Protein AF-A0A3B4TAM3-F1 (afdb_monomer)

pLDDT: mean 89.85, std 8.99, range [54.88, 98.69]

Mean predicted aligned error: 4.89 Å

Secondary structure (DSSP, 8-state):
---TTTHHHHHHHHHHH---SSTT--EEEEEE-BTTSSHHHHHHHHHHHHHTS--------SB-EEEEEE-SSTT-EEEEEEEE-PPBSSTT-HHHHHHHHHHHTT-B-TTPBPPSSS---SSSTTB-SS--GGGS-SEEEEEEETT-TTTT-HHHHHHHHHHHHHHHHTT--EEEEEE-HHHH-GGGGT-GGGHHHHHHHHHHHHHHHH---GGGEEE-PPPSS-SS--HHHHHHHHHHHHHHHHHHHHHHHHHHT-

Radius of gyration: 17.41 Å; Cα contacts (8 Å, |Δi|>4): 487; chains: 1; bounding box: 41×45×47 Å

Organism: Seriola dumerili (NCBI:txid41447)

InterPro domains:
  IPR027417 P-loop containing nucleoside triphosphate hydrolase [G3DSA:3.40.50.300] (18-227)
  IPR027417 P-loop containing nucleoside triphosphate hydrolase [SSF52540] (13-203)

Solvent-accessible surface area (backbone atoms only — not comparable to full-atom values): 14055 Å² total; per-residue (Å²): 132,85,60,89,88,61,44,48,63,56,27,46,48,50,61,70,68,52,68,62,95,51,88,93,49,45,47,26,36,37,40,43,39,47,55,88,18,45,58,44,38,44,53,15,28,53,49,13,59,73,67,74,41,73,52,83,79,51,68,98,55,65,33,29,42,73,47,73,45,71,46,93,53,90,98,33,60,51,46,41,34,44,30,45,47,52,40,45,86,54,52,83,49,66,30,55,51,53,41,47,54,35,36,47,61,11,28,54,36,74,69,35,62,79,48,86,85,48,55,82,54,84,86,39,87,43,35,37,92,78,50,51,74,65,45,22,43,27,22,41,36,40,28,34,41,49,53,49,89,64,70,61,39,69,54,49,21,49,41,54,24,51,51,50,48,57,34,49,78,72,66,33,46,68,36,36,38,30,20,47,40,58,75,48,33,74,64,30,72,79,41,62,84,51,46,71,70,70,44,47,64,62,48,50,54,41,21,71,61,40,67,49,56,68,94,38,55,44,63,31,59,54,61,82,83,65,86,64,87,47,70,72,43,45,31,35,46,32,52,47,48,42,51,52,50,52,51,18,47,60,44,48,56,54,62,75,76,109

Sequence (258 aa):
EINWSGDKYTDLQFVNDYNPQTEGQQLRILLHGLSGAGKSSFINSVHSVLKGRISALALVDGIYTTYKIEKGNPNTFYPFVLNDMIGMKNANDRVHVKDIKRALRGHVKDGYTFNPVYKLSKEDPYYNESPTINNKVHILVCVIDASTDDLCGENVAATLRDIRLEASELGIPQVAVFTKIDEAFPEIKQDIRNIYKSKKLKAKKFSVNVGIPMNCIFAVQNYHSEMHLHNDIDTLILSTLRRIIAFGDDFLNKQNMC

Nearest PDB structures (foldseek):
  3bb1-assembly3_F  TM=6.144E-01  e=4.233E-06  Pisum sativum
  6mq9-assembly6_B  TM=4.421E-01  e=3.034E-05  Homo sapiens
  6mqk-assembly5_D  TM=4.796E-01  e=1.931E-04  Homo sapiens
  6mq9-assembly3_C  TM=4.500E-01  e=1.614E-04  Homo sapiens
  6mq9-assembly5_D  TM=4.545E-01  e=2.602E-04  Homo sapiens

Structure (mmCIF, N/CA/C/O backbone):
data_AF-A0A3B4TAM3-F1
#
_entry.id   AF-A0A3B4TAM3-F1
#
loop_
_atom_site.group_PDB
_atom_site.id
_atom_site.type_symbol
_atom_site.label_atom_id
_atom_site.label_alt_id
_atom_site.label_comp_id
_atom_site.label_asym_id
_atom_site.label_entity_id
_atom_site.label_seq_id
_atom_site.pdbx_PDB_ins_code
_atom_site.Cartn_x
_atom_site.Cartn_y
_atom_site.Cartn_z
_atom_site.occupancy
_atom_site.B_iso_or_equiv
_atom_site.auth_seq_id
_atom_site.auth_comp_id
_atom_site.auth_asym_id
_atom_site.auth_atom_id
_atom_site.pdbx_PDB_model_num
ATOM 1 N N . GLU A 1 1 ? -19.718 -0.794 6.185 1.00 57.28 1 GLU A N 1
ATOM 2 C CA . GLU A 1 1 ? -19.245 -0.694 7.583 1.00 57.28 1 GLU A CA 1
ATOM 3 C C . GLU A 1 1 ? -18.486 -1.974 7.909 1.00 57.28 1 GLU A C 1
ATOM 5 O O . GLU A 1 1 ? -18.744 -2.964 7.233 1.00 57.28 1 GLU A O 1
ATOM 10 N N . ILE A 1 2 ? -17.520 -1.947 8.832 1.00 68.19 2 ILE A N 1
ATOM 11 C CA . ILE A 1 2 ? -16.853 -3.164 9.331 1.00 68.19 2 ILE A CA 1
ATOM 12 C C . ILE A 1 2 ? -17.792 -3.834 10.323 1.00 68.19 2 ILE A C 1
ATOM 14 O O . ILE A 1 2 ? -18.336 -3.157 11.201 1.00 68.19 2 ILE A O 1
ATOM 18 N N . ASN A 1 3 ? -17.960 -5.148 10.201 1.00 67.50 3 ASN A N 1
ATOM 19 C CA . ASN A 1 3 ? -18.654 -5.922 11.210 1.00 67.50 3 ASN A CA 1
ATOM 20 C C . ASN A 1 3 ? -17.657 -6.398 12.280 1.00 67.50 3 ASN A C 1
ATOM 22 O O . ASN A 1 3 ? -16.967 -7.410 12.147 1.00 67.50 3 ASN A O 1
ATOM 26 N N . TRP A 1 4 ? -17.601 -5.643 13.375 1.00 74.88 4 TRP A N 1
ATOM 27 C CA . TRP A 1 4 ? -16.664 -5.841 14.484 1.00 74.88 4 TRP A CA 1
ATOM 28 C C . TRP A 1 4 ? -16.854 -7.151 15.268 1.00 74.88 4 TRP A C 1
ATOM 30 O O . TRP A 1 4 ? -16.005 -7.487 16.089 1.00 74.88 4 TRP A O 1
ATOM 40 N N . SER A 1 5 ? -17.948 -7.894 15.055 1.00 59.75 5 SER A N 1
ATOM 41 C CA . SER A 1 5 ? -18.274 -9.107 15.820 1.00 59.75 5 SER A CA 1
ATOM 42 C C . SER A 1 5 ? -17.886 -10.432 15.144 1.00 59.75 5 SER A C 1
ATOM 44 O O . SER A 1 5 ? -18.151 -11.486 15.719 1.00 59.75 5 SER A O 1
ATOM 46 N N . GLY A 1 6 ? -17.233 -10.422 13.971 1.00 59.69 6 GLY A N 1
ATOM 47 C CA . GLY A 1 6 ? -16.834 -11.671 13.296 1.00 59.69 6 GLY A CA 1
ATOM 48 C C . GLY A 1 6 ? -15.959 -11.559 12.040 1.00 59.69 6 GLY A C 1
ATOM 49 O O . GLY A 1 6 ? -15.459 -12.581 11.566 1.00 59.69 6 GLY A O 1
ATOM 50 N N . ASP A 1 7 ? -15.717 -10.357 11.507 1.00 71.88 7 ASP A N 1
ATOM 51 C CA . ASP A 1 7 ? -15.022 -10.211 10.218 1.00 71.88 7 ASP A CA 1
ATOM 52 C C . ASP A 1 7 ? -13.523 -10.521 10.279 1.00 71.88 7 ASP A C 1
ATOM 54 O O . ASP A 1 7 ? -12.976 -10.955 9.271 1.00 71.88 7 ASP A O 1
ATOM 58 N N . LYS A 1 8 ? -12.854 -10.398 11.439 1.00 85.75 8 LYS A N 1
ATOM 59 C CA . LYS A 1 8 ? -11.402 -10.656 11.548 1.00 85.75 8 LYS A CA 1
ATOM 60 C C . LYS A 1 8 ? -11.010 -12.015 10.969 1.00 85.75 8 LYS A C 1
ATOM 62 O O . LYS A 1 8 ? -10.085 -12.094 10.167 1.00 85.75 8 LYS A O 1
ATOM 67 N N . TYR A 1 9 ? -11.695 -13.082 11.382 1.00 89.00 9 TYR A N 1
ATOM 68 C CA . TYR A 1 9 ? -11.378 -14.435 10.922 1.00 89.00 9 TYR A CA 1
ATOM 69 C C . TYR A 1 9 ? -11.738 -14.630 9.452 1.00 89.00 9 TYR A C 1
ATOM 71 O O . TYR A 1 9 ? -10.984 -15.268 8.731 1.00 89.00 9 TYR A O 1
ATOM 79 N N . THR A 1 10 ? -12.839 -14.034 8.993 1.00 92.50 10 THR A N 1
ATOM 80 C CA . THR A 1 10 ? -13.257 -14.086 7.585 1.00 92.50 10 THR A CA 1
ATOM 81 C C . THR A 1 10 ? -12.259 -13.368 6.677 1.00 92.50 10 THR A C 1
ATOM 83 O O . THR A 1 10 ? -11.885 -13.886 5.627 1.00 92.50 10 THR A O 1
ATOM 86 N N . ASP A 1 11 ? -11.797 -12.187 7.083 1.00 95.31 11 ASP A N 1
ATOM 87 C CA . ASP A 1 11 ? -10.821 -11.398 6.339 1.00 95.31 11 ASP A CA 1
ATOM 88 C C . ASP A 1 11 ? -9.437 -12.055 6.381 1.00 95.31 11 ASP A C 1
ATOM 90 O O . ASP A 1 11 ? -8.774 -12.135 5.349 1.00 95.31 11 ASP A O 1
ATOM 94 N N . LEU A 1 12 ? -9.022 -12.600 7.530 1.00 95.25 12 LEU A N 1
ATOM 95 C CA . LEU A 1 12 ? -7.794 -13.392 7.633 1.00 95.25 12 LEU A CA 1
ATOM 96 C C . LEU A 1 12 ? -7.855 -14.638 6.747 1.00 95.25 12 LEU A C 1
ATOM 98 O O . LEU A 1 12 ? -6.895 -14.913 6.035 1.00 95.25 12 LEU A O 1
ATOM 102 N N . GLN A 1 13 ? -8.976 -15.363 6.753 1.00 95.25 13 GLN A N 1
ATOM 103 C CA . GLN A 1 13 ? -9.174 -16.534 5.903 1.00 95.25 13 GLN A CA 1
ATOM 104 C C . GLN A 1 13 ? -9.099 -16.154 4.422 1.00 95.25 13 GLN A C 1
ATOM 106 O O . GLN A 1 13 ? -8.388 -16.805 3.670 1.00 95.25 13 GLN A O 1
ATOM 111 N N . PHE A 1 14 ? -9.730 -15.049 4.013 1.00 96.38 14 PHE A N 1
ATOM 112 C CA . PHE A 1 14 ? -9.608 -14.538 2.647 1.00 96.38 14 PHE A CA 1
ATOM 113 C C . PHE A 1 14 ? -8.147 -14.262 2.263 1.00 96.38 14 PHE A C 1
ATOM 115 O O . PHE A 1 14 ? -7.710 -14.660 1.188 1.00 96.38 14 PHE A O 1
ATOM 122 N N . VAL A 1 15 ? -7.378 -13.593 3.130 1.00 96.81 15 VAL A N 1
ATOM 123 C CA . VAL A 1 15 ? -5.958 -13.300 2.863 1.00 96.81 15 VAL A CA 1
ATOM 124 C C . VAL A 1 15 ? -5.126 -14.588 2.830 1.00 96.81 15 VAL A C 1
ATOM 126 O O . VAL A 1 15 ? -4.232 -14.721 1.995 1.00 96.81 15 VAL A O 1
ATOM 129 N N . ASN A 1 16 ? -5.435 -15.549 3.702 1.00 95.56 16 ASN A N 1
ATOM 130 C CA . ASN A 1 16 ? -4.808 -16.868 3.727 1.00 95.56 16 ASN A CA 1
ATOM 131 C C . ASN A 1 16 ? -5.115 -17.681 2.473 1.00 95.56 16 ASN A C 1
ATOM 133 O O . ASN A 1 16 ? -4.233 -18.382 1.994 1.00 95.56 16 ASN A O 1
ATOM 137 N N . ASP A 1 17 ? -6.313 -17.587 1.918 1.00 95.81 17 ASP A N 1
ATOM 138 C CA . ASP A 1 17 ? -6.711 -18.377 0.752 1.00 95.81 17 ASP A CA 1
ATOM 139 C C . ASP A 1 17 ? -6.396 -17.675 -0.571 1.00 95.81 17 ASP A C 1
ATOM 141 O O . ASP A 1 17 ? -6.477 -18.292 -1.633 1.00 95.81 17 ASP A O 1
ATOM 145 N N . TYR A 1 18 ? -6.004 -16.399 -0.520 1.00 96.75 18 TYR A N 1
ATOM 146 C CA . TYR A 1 18 ? -5.695 -15.622 -1.709 1.00 96.75 18 TYR A CA 1
ATOM 147 C C . TYR A 1 18 ? -4.584 -16.271 -2.541 1.00 96.75 18 TYR A C 1
ATOM 149 O O . TYR A 1 18 ? -3.475 -16.518 -2.054 1.00 96.75 18 TYR A O 1
ATOM 157 N N . ASN A 1 19 ? -4.886 -16.470 -3.823 1.00 95.50 19 ASN A N 1
ATOM 158 C CA . ASN A 1 19 ? -3.941 -16.843 -4.858 1.00 95.50 19 ASN A CA 1
ATOM 159 C C . ASN A 1 19 ? -4.376 -16.214 -6.194 1.00 95.50 19 ASN A C 1
ATOM 161 O O . ASN A 1 19 ? -5.560 -16.313 -6.527 1.00 95.50 19 ASN A O 1
ATOM 165 N N . PRO A 1 20 ? -3.467 -15.584 -6.960 1.00 95.00 20 PRO A N 1
ATOM 166 C CA . PRO A 1 20 ? -3.756 -15.130 -8.316 1.00 95.00 20 PRO A CA 1
ATOM 167 C C . PRO A 1 20 ? -4.199 -16.280 -9.225 1.00 95.00 20 PRO A C 1
ATOM 169 O O . PRO A 1 20 ? -3.835 -17.436 -9.007 1.00 95.00 20 PRO A O 1
ATOM 172 N N . GLN A 1 21 ? -4.940 -15.953 -10.287 1.00 90.94 21 GLN A N 1
ATOM 173 C CA . GLN A 1 21 ? -5.419 -16.950 -11.254 1.00 90.94 21 GLN A CA 1
ATOM 174 C C . GLN A 1 21 ? -4.285 -17.654 -12.011 1.00 90.94 21 GLN A C 1
ATOM 176 O O . GLN A 1 21 ? -4.404 -18.834 -12.337 1.00 90.94 21 GLN A O 1
ATOM 181 N N . THR A 1 22 ? -3.194 -16.939 -12.295 1.00 92.06 22 THR A N 1
ATOM 182 C CA . THR A 1 22 ? -2.052 -17.474 -13.044 1.00 92.06 22 THR A CA 1
ATOM 183 C C . THR A 1 22 ? -0.963 -17.951 -12.090 1.00 92.06 22 THR A C 1
ATOM 185 O O . THR A 1 22 ? -0.508 -17.204 -11.220 1.00 92.06 22 THR A O 1
ATOM 188 N N . GLU A 1 23 ? -0.499 -19.187 -12.279 1.00 91.12 23 GLU A N 1
ATOM 189 C CA . GLU A 1 23 ? 0.577 -19.769 -11.476 1.00 91.12 23 GLU A CA 1
ATOM 190 C C . GLU A 1 23 ? 1.867 -18.934 -11.565 1.00 91.12 23 GLU A C 1
ATOM 192 O O . GLU A 1 23 ? 2.267 -18.465 -12.630 1.00 91.12 23 GLU A O 1
ATOM 197 N N . GLY A 1 24 ? 2.517 -18.715 -10.418 1.00 90.44 24 GLY A N 1
ATOM 198 C CA . GLY A 1 24 ? 3.742 -17.914 -10.320 1.00 90.44 24 GLY A CA 1
ATOM 199 C C . GLY A 1 24 ? 3.532 -16.397 -10.411 1.00 90.44 24 GLY A C 1
ATOM 200 O O . GLY A 1 24 ? 4.498 -15.638 -10.270 1.00 90.44 24 GLY A O 1
ATOM 201 N N . GLN A 1 25 ? 2.298 -15.926 -10.612 1.00 94.25 25 GLN A N 1
ATOM 202 C CA . GLN A 1 25 ? 1.980 -14.502 -10.579 1.00 94.25 25 GLN A CA 1
ATOM 203 C C . GLN A 1 25 ? 1.953 -13.982 -9.135 1.00 94.25 25 GLN A C 1
ATOM 205 O O . GLN A 1 25 ? 1.656 -14.714 -8.191 1.00 94.25 25 GLN A O 1
ATOM 210 N N . GLN A 1 26 ? 2.291 -12.706 -8.950 1.00 95.75 26 GLN A N 1
ATOM 211 C CA . GLN A 1 26 ? 2.248 -12.033 -7.653 1.00 95.75 26 GLN A CA 1
ATOM 212 C C . GLN A 1 26 ? 1.521 -10.696 -7.757 1.00 95.75 26 GLN A C 1
ATOM 214 O O . GLN A 1 26 ? 1.757 -9.910 -8.677 1.00 95.75 26 GLN A O 1
ATOM 219 N N . LEU A 1 27 ? 0.692 -10.386 -6.763 1.00 98.12 27 LEU A N 1
ATOM 220 C CA . LEU A 1 27 ? 0.066 -9.077 -6.643 1.00 98.12 27 LEU A CA 1
ATOM 221 C C . LEU A 1 27 ? 1.048 -8.054 -6.046 1.00 98.12 27 LEU A C 1
ATOM 223 O O . LEU A 1 27 ? 1.445 -8.174 -4.891 1.00 98.12 27 LEU A O 1
ATOM 227 N N . ARG A 1 28 ? 1.432 -7.016 -6.797 1.00 98.31 28 ARG A N 1
ATOM 228 C CA . ARG A 1 28 ? 2.308 -5.946 -6.308 1.00 98.31 28 ARG A CA 1
ATOM 229 C C . ARG A 1 28 ? 1.493 -4.740 -5.861 1.00 98.31 28 ARG A C 1
ATOM 231 O O . ARG A 1 28 ? 0.848 -4.073 -6.673 1.00 98.31 28 ARG A O 1
ATOM 238 N N . ILE A 1 29 ? 1.570 -4.459 -4.568 1.00 98.69 29 ILE A N 1
ATOM 239 C CA . ILE A 1 29 ? 0.887 -3.361 -3.888 1.00 98.69 29 ILE A CA 1
ATOM 240 C C . ILE A 1 29 ? 1.925 -2.267 -3.631 1.00 98.69 29 ILE A C 1
ATOM 242 O O . ILE A 1 29 ? 2.857 -2.479 -2.856 1.00 98.69 29 ILE A O 1
ATOM 246 N N . LEU A 1 30 ? 1.786 -1.106 -4.271 1.00 98.12 30 LEU A N 1
ATOM 247 C CA . LEU A 1 30 ? 2.708 0.019 -4.081 1.00 98.12 30 LEU A CA 1
ATOM 248 C C . LEU A 1 30 ? 2.156 1.006 -3.057 1.00 98.12 30 LEU A C 1
ATOM 250 O O . LEU A 1 30 ? 1.050 1.514 -3.233 1.00 98.12 30 LEU A O 1
ATOM 254 N N . LEU A 1 31 ? 2.933 1.318 -2.024 1.00 97.25 31 LEU A N 1
ATOM 255 C CA . LEU A 1 31 ? 2.597 2.314 -1.017 1.00 97.25 31 LEU A CA 1
ATOM 256 C C . LEU A 1 31 ? 3.335 3.617 -1.325 1.00 97.25 31 LEU A C 1
ATOM 258 O O . LEU A 1 31 ? 4.558 3.648 -1.449 1.00 97.25 31 LEU A O 1
ATOM 262 N N . HIS A 1 32 ? 2.590 4.715 -1.391 1.00 93.69 32 HIS A N 1
ATOM 263 C CA . HIS A 1 32 ? 3.145 6.061 -1.513 1.00 93.69 32 HIS A CA 1
ATOM 264 C C . HIS A 1 32 ? 2.445 7.017 -0.544 1.00 93.69 32 HIS A C 1
ATOM 266 O O . HIS A 1 32 ? 1.396 6.709 0.015 1.00 93.69 32 HIS A O 1
ATOM 272 N N . GLY A 1 33 ? 3.044 8.181 -0.314 1.00 91.56 33 GLY A N 1
ATOM 273 C CA . GLY A 1 33 ? 2.540 9.176 0.629 1.00 91.56 33 GLY A CA 1
ATOM 274 C C . GLY A 1 33 ? 3.673 10.019 1.192 1.00 91.56 33 GLY A C 1
ATOM 275 O O . GLY A 1 33 ? 4.852 9.719 0.969 1.00 91.56 33 GLY A O 1
ATOM 276 N N . LEU A 1 34 ? 3.329 11.061 1.945 1.00 89.62 34 LEU A N 1
ATOM 277 C CA . LEU A 1 34 ? 4.321 11.942 2.558 1.00 89.62 34 LEU A CA 1
ATOM 278 C C . LEU A 1 34 ? 5.261 11.180 3.506 1.00 89.62 34 LEU A C 1
ATOM 280 O O . LEU A 1 34 ? 4.971 10.074 3.987 1.00 89.62 34 LEU A O 1
ATOM 284 N N . SER A 1 35 ? 6.427 11.767 3.763 1.00 87.88 35 SER A N 1
ATOM 285 C CA . SER A 1 35 ? 7.299 11.301 4.840 1.00 87.88 35 SER A CA 1
ATOM 286 C C . SER A 1 35 ? 6.553 11.356 6.174 1.00 87.88 35 SER A C 1
ATOM 288 O O . SER A 1 35 ? 5.806 12.294 6.431 1.00 87.88 35 SER A O 1
ATOM 290 N N . GLY A 1 36 ? 6.708 10.324 7.004 1.00 89.31 36 GLY A N 1
ATOM 291 C CA . GLY A 1 36 ? 6.001 10.226 8.285 1.00 89.31 36 GLY A CA 1
ATOM 292 C C . GLY A 1 36 ? 4.537 9.770 8.207 1.00 89.31 36 GLY A C 1
ATOM 293 O O . GLY A 1 36 ? 3.946 9.528 9.256 1.00 89.31 36 GLY A O 1
ATOM 294 N N . ALA A 1 37 ? 3.973 9.546 7.011 1.00 91.88 37 ALA A N 1
ATOM 295 C CA . ALA A 1 37 ? 2.580 9.104 6.855 1.00 91.88 37 ALA A CA 1
ATOM 296 C C . ALA A 1 37 ? 2.286 7.676 7.360 1.00 91.88 37 ALA A C 1
ATOM 298 O O . ALA A 1 37 ? 1.143 7.238 7.351 1.00 91.88 37 ALA A O 1
ATOM 299 N N . GLY A 1 38 ? 3.300 6.921 7.793 1.00 93.88 38 GLY A N 1
ATOM 300 C CA . GLY A 1 38 ? 3.111 5.579 8.353 1.00 93.88 38 GLY A CA 1
ATOM 301 C C . GLY A 1 38 ? 3.044 4.447 7.322 1.00 93.88 38 GLY A C 1
ATOM 302 O O . GLY A 1 38 ? 2.406 3.435 7.591 1.00 93.88 38 GLY A O 1
ATOM 303 N N . LYS A 1 39 ? 3.704 4.590 6.161 1.00 94.62 39 LYS A N 1
ATOM 304 C CA . LYS A 1 39 ? 3.814 3.533 5.130 1.00 94.62 39 LYS A CA 1
ATOM 305 C C . LYS A 1 39 ? 4.487 2.269 5.672 1.00 94.62 39 LYS A C 1
ATOM 307 O O . LYS A 1 39 ? 3.849 1.223 5.751 1.00 94.62 39 LYS A O 1
ATOM 312 N N . SER A 1 40 ? 5.726 2.393 6.145 1.00 94.00 40 SER A N 1
ATOM 313 C CA . SER A 1 40 ? 6.490 1.282 6.726 1.00 94.00 40 SER A CA 1
ATOM 314 C C . SER A 1 40 ? 5.797 0.709 7.971 1.00 94.00 40 SER A C 1
ATOM 316 O O . SER A 1 40 ? 5.749 -0.504 8.160 1.00 94.00 40 SER A O 1
ATOM 318 N N . SER A 1 41 ? 5.158 1.560 8.785 1.00 95.12 41 SER A N 1
ATOM 319 C CA . SER A 1 41 ? 4.336 1.125 9.926 1.00 95.12 41 SER A CA 1
ATOM 320 C C . SER A 1 41 ? 3.122 0.299 9.496 1.00 95.12 41 SER A C 1
ATOM 322 O O . SER A 1 41 ? 2.808 -0.698 10.144 1.00 95.12 41 SER A O 1
ATOM 324 N N . PHE A 1 42 ? 2.454 0.658 8.395 1.00 97.00 42 PHE A N 1
ATOM 325 C CA . PHE A 1 42 ? 1.353 -0.135 7.848 1.00 97.00 42 PHE A CA 1
ATOM 326 C C . PHE A 1 42 ? 1.845 -1.498 7.343 1.00 97.00 42 PHE A C 1
ATOM 328 O O . PHE A 1 42 ? 1.226 -2.516 7.646 1.00 97.00 42 PHE A O 1
ATOM 335 N N . ILE A 1 43 ? 3.004 -1.551 6.677 1.00 96.75 43 ILE A N 1
ATOM 336 C CA . ILE A 1 43 ? 3.640 -2.813 6.256 1.00 96.75 43 ILE A CA 1
ATOM 337 C C . ILE A 1 43 ? 3.960 -3.698 7.467 1.00 96.75 43 ILE A C 1
ATOM 339 O O . ILE A 1 43 ? 3.613 -4.880 7.476 1.00 96.75 43 ILE A O 1
ATOM 343 N N . ASN A 1 44 ? 4.559 -3.128 8.517 1.00 95.75 44 ASN A N 1
ATOM 344 C CA . ASN A 1 44 ? 4.821 -3.837 9.773 1.00 95.75 44 ASN A CA 1
ATOM 345 C C . ASN A 1 44 ? 3.548 -4.346 10.431 1.00 95.75 44 ASN A C 1
ATOM 347 O O . ASN A 1 44 ? 3.536 -5.455 10.963 1.00 95.75 44 ASN A O 1
ATOM 351 N N . SER A 1 45 ? 2.479 -3.557 10.375 1.00 97.00 45 SER A N 1
ATOM 352 C CA . SER A 1 45 ? 1.184 -3.924 10.936 1.00 97.00 45 SER A CA 1
ATOM 353 C C . SER A 1 45 ? 0.588 -5.108 10.183 1.00 97.00 45 SER A C 1
ATOM 355 O O . SER A 1 45 ? 0.262 -6.114 10.804 1.00 97.00 45 SER A O 1
ATOM 357 N N . VAL A 1 46 ? 0.555 -5.055 8.847 1.00 97.50 46 VAL A N 1
ATOM 358 C CA . VAL A 1 46 ? 0.134 -6.183 8.001 1.00 97.50 46 VAL A CA 1
ATOM 359 C C . VAL A 1 46 ? 0.962 -7.434 8.302 1.00 97.50 46 VAL A C 1
ATOM 361 O O . VAL A 1 46 ? 0.401 -8.499 8.557 1.00 97.50 46 VAL A O 1
ATOM 364 N N . HIS A 1 47 ? 2.289 -7.311 8.336 1.00 96.12 47 HIS A N 1
ATOM 365 C CA . HIS A 1 47 ? 3.167 -8.436 8.646 1.00 96.12 47 HIS A CA 1
ATOM 366 C C . HIS A 1 47 ? 2.918 -8.992 10.058 1.00 96.12 47 HIS A C 1
ATOM 368 O O . HIS A 1 47 ? 2.883 -10.207 10.235 1.00 96.12 47 HIS A O 1
ATOM 374 N N . SER A 1 48 ? 2.693 -8.131 11.053 1.00 95.81 48 SER A N 1
ATOM 375 C CA . SER A 1 48 ? 2.435 -8.547 12.436 1.00 95.81 48 SER A CA 1
ATOM 376 C C . SER A 1 48 ? 1.146 -9.356 12.563 1.00 95.81 48 SER A C 1
ATOM 378 O O . SER A 1 48 ? 1.142 -10.408 13.204 1.00 95.81 48 SER A O 1
ATOM 380 N N . VAL A 1 49 ? 0.070 -8.907 11.906 1.00 95.81 49 VAL A N 1
ATOM 381 C CA . VAL A 1 49 ? -1.220 -9.609 11.932 1.00 95.81 49 VAL A CA 1
ATOM 382 C C . VAL A 1 49 ? -1.122 -10.967 11.243 1.00 95.81 49 VAL A C 1
ATOM 384 O O . VAL A 1 49 ? -1.564 -11.967 11.802 1.00 95.81 49 VAL A O 1
ATOM 387 N N . LEU A 1 50 ? -0.488 -11.031 10.069 1.00 95.31 50 LEU A N 1
ATOM 388 C CA . LEU A 1 50 ? -0.342 -12.286 9.324 1.00 95.31 50 LEU A CA 1
ATOM 389 C C . LEU A 1 50 ? 0.619 -13.274 9.997 1.00 95.31 50 LEU A C 1
ATOM 391 O O . LEU A 1 50 ? 0.462 -14.482 9.837 1.00 95.31 50 LEU A O 1
ATOM 395 N N . LYS A 1 51 ? 1.589 -12.780 10.776 1.00 92.69 51 LYS A N 1
ATOM 396 C CA . LYS A 1 51 ? 2.519 -13.607 11.560 1.00 92.69 51 LYS A CA 1
ATOM 397 C C . LYS A 1 51 ? 1.973 -13.998 12.938 1.00 92.69 51 LYS A C 1
ATOM 399 O O . LYS A 1 51 ? 2.569 -14.840 13.605 1.00 92.69 51 LYS A O 1
ATOM 404 N N . GLY A 1 52 ? 0.883 -13.376 13.391 1.00 92.81 52 GLY A N 1
ATOM 405 C CA . GLY A 1 52 ? 0.304 -13.603 14.718 1.00 92.81 52 GLY A CA 1
ATOM 406 C C . GLY A 1 52 ? 1.132 -13.043 15.883 1.00 92.81 52 GLY A C 1
ATOM 407 O O . GLY A 1 52 ? 0.917 -13.434 17.028 1.00 92.81 52 GLY A O 1
ATOM 408 N N . ARG A 1 53 ? 2.087 -12.140 15.621 1.00 92.50 53 ARG A N 1
ATOM 409 C CA . ARG A 1 53 ? 2.907 -11.471 16.647 1.00 92.50 53 ARG A CA 1
ATOM 410 C C . ARG A 1 53 ? 3.439 -10.133 16.152 1.00 92.50 53 ARG A C 1
ATOM 412 O O . ARG A 1 53 ? 3.689 -9.981 14.960 1.00 92.50 53 ARG A O 1
ATOM 419 N N . ILE A 1 54 ? 3.709 -9.210 17.075 1.00 92.88 54 ILE A N 1
ATOM 420 C CA . ILE A 1 54 ? 4.354 -7.930 16.752 1.00 92.88 54 ILE A CA 1
ATOM 421 C C . ILE A 1 54 ? 5.708 -8.168 16.066 1.00 92.88 54 ILE A C 1
ATOM 423 O O . ILE A 1 54 ? 6.489 -9.052 16.444 1.00 92.88 54 ILE A O 1
ATOM 427 N N . SER A 1 55 ? 5.962 -7.394 15.012 1.00 86.75 55 SER A N 1
ATOM 428 C CA . SER A 1 55 ? 7.162 -7.475 14.192 1.00 86.75 55 SER A CA 1
ATOM 429 C C . SER A 1 55 ? 7.543 -6.111 13.623 1.00 86.75 55 SER A C 1
ATOM 431 O O . SER A 1 55 ? 6.685 -5.321 13.244 1.00 86.75 55 SER A O 1
ATOM 433 N N . ALA A 1 56 ? 8.848 -5.898 13.462 1.00 85.19 56 ALA A N 1
ATOM 434 C CA . ALA A 1 56 ? 9.439 -4.745 12.789 1.00 85.19 56 ALA A CA 1
ATOM 435 C C . ALA A 1 56 ? 10.239 -5.234 11.566 1.00 85.19 56 ALA A C 1
ATOM 437 O O . ALA A 1 56 ? 11.446 -5.432 11.644 1.00 85.19 56 ALA A O 1
ATOM 438 N N . LEU A 1 57 ? 9.533 -5.534 10.471 1.00 84.19 57 LEU A N 1
ATOM 439 C CA . LEU A 1 57 ? 10.121 -5.993 9.205 1.00 84.19 57 LEU A CA 1
ATOM 440 C C . LEU A 1 57 ? 10.617 -4.814 8.348 1.00 84.19 57 LEU A C 1
ATOM 442 O O . LEU A 1 57 ? 11.722 -4.847 7.821 1.00 84.19 57 LEU A O 1
ATOM 446 N N . ALA A 1 58 ? 9.781 -3.790 8.199 1.00 82.94 58 ALA A N 1
ATOM 447 C CA . ALA A 1 58 ? 10.048 -2.579 7.448 1.00 82.94 58 ALA A CA 1
ATOM 448 C C . ALA A 1 58 ? 10.633 -1.506 8.369 1.00 82.94 58 ALA A C 1
ATOM 450 O O . ALA A 1 58 ? 9.992 -1.076 9.334 1.00 82.94 58 ALA A O 1
ATOM 451 N N . LEU A 1 59 ? 11.853 -1.075 8.064 1.00 77.75 59 LEU A N 1
ATOM 452 C CA . LEU A 1 59 ? 12.480 0.085 8.683 1.00 77.75 59 LEU A CA 1
ATOM 453 C C . LEU A 1 59 ? 12.303 1.293 7.769 1.00 77.75 59 LEU A C 1
ATOM 455 O O . LEU A 1 59 ? 12.106 1.150 6.567 1.00 77.75 59 LEU A O 1
ATOM 459 N N . VAL A 1 60 ? 12.358 2.491 8.348 1.00 69.50 60 VAL A N 1
ATOM 460 C CA . VAL A 1 60 ? 12.343 3.720 7.553 1.00 69.50 60 VAL A CA 1
ATOM 461 C C . VAL A 1 60 ? 13.710 3.864 6.894 1.00 69.50 60 VAL A C 1
ATOM 463 O O . VAL A 1 60 ? 14.637 4.425 7.478 1.00 69.50 60 VAL A O 1
ATOM 466 N N . ASP A 1 61 ? 13.830 3.343 5.681 1.00 64.62 61 ASP A N 1
ATOM 467 C CA . ASP A 1 61 ? 14.960 3.564 4.796 1.00 64.62 61 ASP A CA 1
ATOM 468 C C . ASP A 1 61 ? 14.504 4.363 3.565 1.00 64.62 61 ASP A C 1
ATOM 470 O O . ASP A 1 61 ? 13.345 4.358 3.156 1.00 64.62 61 ASP A O 1
ATOM 474 N N . GLY A 1 62 ? 15.394 5.183 3.005 1.00 69.00 62 GLY A N 1
ATOM 475 C CA . GLY A 1 62 ? 15.096 6.002 1.822 1.00 69.00 62 GLY A CA 1
ATOM 476 C C . GLY A 1 62 ? 15.040 5.190 0.524 1.00 69.00 62 GLY A C 1
ATOM 477 O O . GLY A 1 62 ? 15.343 5.732 -0.541 1.00 69.00 62 GLY A O 1
ATOM 478 N N . ILE A 1 63 ? 14.739 3.897 0.624 1.00 84.06 63 ILE A N 1
ATOM 479 C CA . ILE A 1 63 ? 15.014 2.878 -0.377 1.00 84.06 63 ILE A CA 1
ATOM 480 C C . ILE A 1 63 ? 13.687 2.316 -0.891 1.00 84.06 63 ILE A C 1
ATOM 482 O O . ILE A 1 63 ? 12.722 2.141 -0.153 1.00 84.06 63 ILE A O 1
ATOM 486 N N . TYR A 1 64 ? 13.622 2.074 -2.197 1.00 89.31 64 TYR A N 1
ATOM 487 C CA . TYR A 1 64 ? 12.551 1.304 -2.807 1.00 89.31 64 TYR A CA 1
ATOM 488 C C . TYR A 1 64 ? 12.689 -0.161 -2.389 1.00 89.31 64 TYR A C 1
ATOM 490 O O . TYR A 1 64 ? 13.598 -0.849 -2.866 1.00 89.31 64 TYR A O 1
ATOM 498 N N . THR A 1 65 ? 11.796 -0.620 -1.514 1.00 93.81 65 THR A N 1
ATOM 499 C CA . THR A 1 65 ? 11.948 -1.915 -0.840 1.00 93.81 65 THR A CA 1
ATOM 500 C C . THR A 1 65 ? 10.708 -2.785 -1.009 1.00 93.81 65 THR A C 1
ATOM 502 O O . THR A 1 65 ? 9.570 -2.362 -0.782 1.00 93.81 65 THR A O 1
ATOM 505 N N . THR A 1 66 ? 10.934 -4.038 -1.398 1.00 95.44 66 THR A N 1
ATOM 506 C CA . THR A 1 66 ? 9.927 -5.072 -1.612 1.00 95.44 66 THR A CA 1
ATOM 507 C C . THR A 1 66 ? 9.871 -6.003 -0.416 1.00 95.44 66 THR A C 1
ATOM 509 O O . THR A 1 66 ? 10.749 -6.835 -0.202 1.00 95.44 66 THR A O 1
ATOM 512 N N . TYR A 1 67 ? 8.766 -5.939 0.314 1.00 95.69 67 TYR A N 1
ATOM 513 C CA . TYR A 1 67 ? 8.498 -6.812 1.443 1.00 95.69 67 TYR A CA 1
ATOM 514 C C . TYR A 1 67 ? 7.663 -8.009 0.998 1.00 95.69 67 TYR A C 1
ATOM 516 O O . TYR A 1 67 ? 6.514 -7.874 0.564 1.00 95.69 67 TYR A O 1
ATOM 524 N N . LYS A 1 68 ? 8.262 -9.195 1.123 1.00 94.69 68 LYS A N 1
ATOM 525 C CA . LYS A 1 68 ? 7.582 -10.487 1.000 1.00 94.69 68 LYS A CA 1
ATOM 526 C C . LYS A 1 68 ? 7.176 -10.961 2.389 1.00 94.69 68 LYS A C 1
ATOM 528 O O . LYS A 1 68 ? 7.962 -10.865 3.328 1.00 94.69 68 LYS A O 1
ATOM 533 N N . ILE A 1 69 ? 5.960 -11.479 2.511 1.00 93.56 69 ILE A N 1
ATOM 534 C CA . ILE A 1 69 ? 5.419 -11.960 3.784 1.00 93.56 69 ILE A CA 1
ATOM 535 C C . ILE A 1 69 ? 5.432 -13.483 3.768 1.00 93.56 69 ILE A C 1
ATOM 537 O O . ILE A 1 69 ? 4.855 -14.096 2.869 1.00 93.56 69 ILE A O 1
ATOM 541 N N . GLU A 1 70 ? 6.098 -14.085 4.750 1.00 91.56 70 GLU A N 1
ATOM 542 C CA . GLU A 1 70 ? 6.107 -15.536 4.941 1.00 91.56 70 GLU A CA 1
ATOM 543 C C . GLU A 1 70 ? 4.716 -16.036 5.350 1.00 91.56 70 GLU A C 1
ATOM 545 O O . GLU A 1 70 ? 4.026 -15.415 6.163 1.00 91.56 70 GLU A O 1
ATOM 550 N N . LYS A 1 71 ? 4.312 -17.178 4.796 1.00 91.25 71 LYS A N 1
ATOM 551 C CA . LYS A 1 71 ? 3.017 -17.814 5.024 1.00 91.25 71 LYS A CA 1
ATOM 552 C C . LYS A 1 71 ? 3.227 -19.201 5.622 1.00 91.25 71 LYS A C 1
ATOM 554 O O . LYS A 1 71 ? 3.475 -20.170 4.907 1.00 91.25 71 LYS A O 1
ATOM 559 N N . GLY A 1 72 ? 3.098 -19.295 6.942 1.00 84.19 72 GLY A N 1
ATOM 560 C CA . GLY A 1 72 ? 3.261 -20.550 7.675 1.00 84.19 72 GLY A CA 1
ATOM 561 C C . GLY A 1 72 ? 4.714 -21.026 7.690 1.00 84.19 72 GLY A C 1
ATOM 562 O O . GLY A 1 72 ? 5.485 -20.616 8.554 1.00 84.19 72 GLY A O 1
ATOM 563 N N . ASN A 1 73 ? 5.074 -21.902 6.751 1.00 80.88 73 ASN A N 1
ATOM 564 C CA . ASN A 1 73 ? 6.383 -22.553 6.712 1.00 80.88 73 ASN A CA 1
ATOM 565 C C . ASN A 1 73 ? 7.487 -21.632 6.158 1.00 80.88 73 ASN A C 1
ATOM 567 O O . ASN A 1 73 ? 7.206 -20.774 5.313 1.00 80.88 73 ASN A O 1
ATOM 571 N N . PRO A 1 74 ? 8.760 -21.857 6.546 1.00 81.31 74 PRO A N 1
ATOM 572 C CA . PRO A 1 74 ? 9.898 -21.173 5.937 1.00 81.31 74 PRO A CA 1
ATOM 573 C C . PRO A 1 74 ? 9.885 -21.309 4.409 1.00 81.31 74 PRO A C 1
ATOM 575 O O . PRO A 1 74 ? 9.534 -22.363 3.876 1.00 81.31 74 PRO A O 1
ATOM 578 N N . ASN A 1 75 ? 10.281 -20.248 3.705 1.00 84.12 75 ASN A N 1
ATOM 579 C CA . ASN A 1 75 ? 10.321 -20.165 2.237 1.00 84.12 75 ASN A CA 1
ATOM 580 C C . ASN A 1 75 ? 8.966 -20.279 1.514 1.00 84.12 75 ASN A C 1
ATOM 582 O O . ASN A 1 75 ? 8.936 -20.307 0.284 1.00 84.12 75 ASN A O 1
ATOM 586 N N . THR A 1 76 ? 7.847 -20.308 2.240 1.00 91.12 76 THR A N 1
ATOM 587 C CA . THR A 1 76 ? 6.510 -20.157 1.656 1.00 91.12 76 THR A CA 1
ATOM 588 C C . THR A 1 76 ? 6.058 -18.720 1.861 1.00 91.12 76 THR A C 1
ATOM 590 O O . THR A 1 76 ? 6.150 -18.201 2.970 1.00 91.12 76 THR A O 1
ATOM 593 N N . PHE A 1 77 ? 5.573 -18.060 0.811 1.00 95.12 77 PHE A N 1
ATOM 594 C CA . PHE A 1 77 ? 5.188 -16.648 0.861 1.00 95.12 77 PHE A CA 1
ATOM 595 C C . PHE A 1 77 ? 3.750 -16.456 0.396 1.00 95.12 77 PHE A C 1
ATOM 597 O O . PHE A 1 77 ? 3.249 -17.223 -0.427 1.00 95.12 77 PHE A O 1
ATOM 604 N N . TYR A 1 78 ? 3.098 -15.406 0.891 1.00 96.88 78 TYR A N 1
ATOM 605 C CA . TYR A 1 78 ? 1.858 -14.946 0.276 1.00 96.88 78 TYR A CA 1
ATOM 606 C C . TYR A 1 78 ? 2.121 -14.521 -1.178 1.00 96.88 78 TYR A C 1
ATOM 608 O O . TYR A 1 78 ? 3.176 -13.947 -1.469 1.00 96.88 78 TYR A O 1
ATOM 616 N N . PRO A 1 79 ? 1.167 -14.736 -2.100 1.00 96.56 79 PRO A N 1
ATOM 617 C CA . PRO A 1 79 ? 1.322 -14.377 -3.507 1.00 96.56 79 PRO A CA 1
ATOM 618 C C . PRO A 1 79 ? 1.034 -12.886 -3.755 1.00 96.56 79 PRO A C 1
ATOM 620 O O . PRO A 1 79 ? 0.506 -12.485 -4.790 1.00 96.56 79 PRO A O 1
ATOM 623 N N . PHE A 1 80 ? 1.403 -12.041 -2.795 1.00 98.00 80 PHE A N 1
ATOM 624 C CA . PHE A 1 80 ? 1.421 -10.595 -2.924 1.00 98.00 80 PHE A CA 1
ATOM 625 C C . PHE A 1 80 ? 2.670 -10.027 -2.251 1.00 98.00 80 PHE A C 1
ATOM 627 O O . PHE A 1 80 ? 3.248 -10.628 -1.344 1.00 98.00 80 PHE A O 1
ATOM 634 N N . VAL A 1 81 ? 3.082 -8.845 -2.695 1.00 97.81 81 VAL A N 1
ATOM 635 C CA . VAL A 1 81 ? 4.210 -8.104 -2.135 1.00 97.81 81 VAL A CA 1
ATOM 636 C C . VAL A 1 81 ? 3.805 -6.668 -1.850 1.00 97.81 81 VAL A C 1
ATOM 638 O O . VAL A 1 81 ? 3.043 -6.061 -2.607 1.00 97.81 81 VAL A O 1
ATOM 641 N N . LEU A 1 82 ? 4.340 -6.121 -0.762 1.00 97.88 82 LEU A N 1
ATOM 642 C CA . LEU A 1 82 ? 4.192 -4.714 -0.406 1.00 97.88 82 LEU A CA 1
ATOM 643 C C . LEU A 1 82 ? 5.459 -3.983 -0.846 1.00 97.88 82 LEU A C 1
ATOM 645 O O . LEU A 1 82 ? 6.571 -4.436 -0.581 1.00 97.88 82 LEU A O 1
ATOM 649 N N . ASN A 1 83 ? 5.313 -2.879 -1.562 1.00 95.69 83 ASN A N 1
ATOM 650 C CA . ASN A 1 83 ? 6.424 -2.032 -1.977 1.00 95.69 83 ASN A CA 1
ATOM 651 C C . ASN A 1 83 ? 6.331 -0.703 -1.253 1.00 95.69 83 ASN A C 1
ATOM 653 O O . ASN A 1 83 ? 5.346 0.012 -1.425 1.00 95.69 83 ASN A O 1
ATOM 657 N N . ASP A 1 84 ? 7.346 -0.396 -0.452 1.00 93.19 84 ASP A N 1
ATOM 658 C CA . ASP A 1 84 ? 7.488 0.924 0.150 1.00 93.19 84 ASP A CA 1
ATOM 659 C C . ASP A 1 84 ? 8.325 1.816 -0.764 1.00 93.19 84 ASP A C 1
ATOM 661 O O . ASP A 1 84 ? 9.282 1.378 -1.407 1.00 93.19 84 ASP A O 1
ATOM 665 N N . MET A 1 85 ? 7.941 3.082 -0.820 1.00 86.62 85 MET A N 1
ATOM 666 C CA . MET A 1 85 ? 8.696 4.128 -1.491 1.00 86.62 85 MET A CA 1
ATOM 667 C C . MET A 1 85 ? 9.079 5.177 -0.468 1.00 86.62 85 MET A C 1
ATOM 669 O O . MET A 1 85 ? 8.326 5.446 0.472 1.00 86.62 85 MET A O 1
ATOM 673 N N . ILE A 1 86 ? 10.194 5.869 -0.706 1.00 83.31 86 ILE A N 1
ATOM 674 C CA . ILE A 1 86 ? 10.544 7.017 0.124 1.00 83.31 86 ILE A CA 1
ATOM 675 C C . ILE A 1 86 ? 9.359 7.984 0.205 1.00 83.31 86 ILE A C 1
ATOM 677 O O . ILE A 1 86 ? 8.674 8.267 -0.784 1.00 83.31 86 ILE A O 1
ATOM 681 N N . GLY A 1 87 ? 9.098 8.491 1.405 1.00 79.56 87 GLY A N 1
ATOM 682 C CA . GLY A 1 87 ? 8.073 9.503 1.575 1.00 79.56 87 GLY A CA 1
ATOM 683 C C . GLY A 1 87 ? 8.463 10.808 0.898 1.00 79.56 87 GLY A C 1
ATOM 684 O O . GLY A 1 87 ? 9.601 11.262 1.019 1.00 79.56 87 GLY A O 1
ATOM 685 N N . MET A 1 88 ? 7.503 11.443 0.235 1.00 79.25 88 MET A N 1
ATOM 686 C CA . MET A 1 88 ? 7.708 12.787 -0.293 1.00 79.25 88 MET A CA 1
ATOM 687 C C . MET A 1 88 ? 7.925 13.746 0.878 1.00 79.25 88 MET A C 1
ATOM 689 O O . MET A 1 88 ? 7.118 13.779 1.810 1.00 79.25 88 MET A O 1
ATOM 693 N N . LYS A 1 89 ? 9.014 14.516 0.849 1.00 73.81 89 LYS A N 1
ATOM 694 C CA . LYS A 1 89 ? 9.274 15.523 1.889 1.00 73.81 89 LYS A CA 1
ATOM 695 C C . LYS A 1 89 ? 8.404 16.759 1.682 1.00 73.81 89 LYS A C 1
ATOM 697 O O . LYS A 1 89 ? 7.828 17.249 2.641 1.00 73.81 89 LYS A O 1
ATOM 702 N N . ASN A 1 90 ? 8.272 17.198 0.428 1.00 66.50 90 ASN A N 1
ATOM 703 C CA . ASN A 1 90 ? 7.506 18.374 0.031 1.00 66.50 90 ASN A CA 1
ATOM 704 C C . ASN A 1 90 ? 6.661 18.070 -1.211 1.00 66.50 90 ASN A C 1
ATOM 706 O O . ASN A 1 90 ? 7.032 17.255 -2.053 1.00 66.50 90 ASN A O 1
ATOM 710 N N . ALA A 1 91 ? 5.557 18.794 -1.366 1.00 60.94 91 ALA A N 1
ATOM 711 C CA . ALA A 1 91 ? 4.650 18.655 -2.500 1.00 60.94 91 ALA A CA 1
ATOM 712 C C . ALA A 1 91 ? 5.260 19.034 -3.870 1.00 60.94 91 ALA A C 1
ATOM 714 O O . ALA A 1 91 ? 4.791 18.572 -4.902 1.00 60.94 91 ALA A O 1
ATOM 715 N N . ASN A 1 92 ? 6.343 19.812 -3.914 1.00 62.31 92 ASN A N 1
ATOM 716 C CA . ASN A 1 92 ? 6.949 20.257 -5.178 1.00 62.31 92 ASN A CA 1
ATOM 717 C C . ASN A 1 92 ? 7.934 19.251 -5.801 1.00 62.31 92 ASN A C 1
ATOM 719 O O . ASN A 1 92 ? 8.617 19.579 -6.773 1.00 62.31 92 ASN A O 1
ATOM 723 N N . ASP A 1 93 ? 8.025 18.035 -5.263 1.00 69.88 93 ASP A N 1
ATOM 724 C CA . ASP A 1 93 ? 8.964 17.017 -5.731 1.00 69.88 93 ASP A CA 1
ATOM 725 C C . ASP A 1 93 ? 8.478 16.337 -7.027 1.00 69.88 93 ASP A C 1
ATOM 727 O O . ASP A 1 93 ? 7.978 15.211 -7.050 1.00 69.88 93 ASP A O 1
ATOM 731 N N . ARG A 1 94 ? 8.609 17.054 -8.150 1.00 72.25 94 ARG A N 1
ATOM 732 C CA . ARG A 1 94 ? 8.261 16.543 -9.490 1.00 72.25 94 ARG A CA 1
ATOM 733 C C . ARG A 1 94 ? 9.138 15.370 -9.928 1.00 72.25 94 ARG A C 1
ATOM 735 O O . ARG A 1 94 ? 8.777 14.673 -10.878 1.00 72.25 94 ARG A O 1
ATOM 742 N N . VAL A 1 95 ? 10.304 15.190 -9.310 1.00 74.50 95 VAL A N 1
ATOM 743 C CA . VAL A 1 95 ? 11.190 14.060 -9.599 1.00 74.50 95 VAL A CA 1
ATOM 744 C C . VAL A 1 95 ? 10.583 12.789 -9.015 1.00 74.50 95 VAL A C 1
ATOM 746 O O . VAL A 1 95 ? 10.419 11.814 -9.748 1.00 74.50 95 VAL A O 1
ATOM 749 N N . HIS A 1 96 ? 10.093 12.859 -7.776 1.00 79.50 96 HIS A N 1
ATOM 750 C CA . HIS A 1 96 ? 9.380 11.763 -7.118 1.00 79.50 96 HIS A CA 1
ATOM 751 C C . HIS A 1 96 ? 8.190 11.243 -7.937 1.00 79.50 96 HIS A C 1
ATOM 753 O O . HIS A 1 96 ? 8.082 10.042 -8.170 1.00 79.50 96 HIS A O 1
ATOM 759 N N . VAL A 1 97 ? 7.359 12.134 -8.497 1.00 84.56 97 VAL A N 1
ATOM 760 C CA . VAL A 1 97 ? 6.223 11.739 -9.361 1.00 84.56 97 VAL A CA 1
ATOM 761 C C . VAL A 1 97 ? 6.685 10.954 -10.598 1.00 84.56 97 VAL A C 1
ATOM 763 O O . VAL A 1 97 ? 6.065 9.960 -10.983 1.00 84.56 97 VAL A O 1
ATOM 766 N N . LYS A 1 98 ? 7.799 11.357 -11.223 1.00 88.62 98 LYS A N 1
ATOM 767 C CA . LYS A 1 98 ? 8.351 10.657 -12.397 1.00 88.62 98 LYS A CA 1
ATOM 768 C C . LYS A 1 98 ? 8.878 9.272 -12.040 1.00 88.62 98 LYS A C 1
ATOM 770 O O . LYS A 1 98 ? 8.726 8.348 -12.842 1.00 88.62 98 LYS A O 1
ATOM 775 N N . ASP A 1 99 ? 9.481 9.120 -10.869 1.00 89.50 99 ASP A N 1
ATOM 776 C CA . ASP A 1 99 ? 9.961 7.819 -10.415 1.00 89.50 99 ASP A CA 1
ATOM 777 C C . ASP A 1 99 ? 8.812 6.921 -9.942 1.00 89.50 99 ASP A C 1
ATOM 779 O O . ASP A 1 99 ? 8.839 5.724 -10.222 1.00 89.50 99 ASP A O 1
ATOM 783 N N . ILE A 1 100 ? 7.734 7.479 -9.376 1.00 91.81 100 ILE A N 1
ATOM 784 C CA . ILE A 1 100 ? 6.475 6.742 -9.172 1.00 91.81 100 ILE A CA 1
ATOM 785 C C . ILE A 1 100 ? 5.945 6.220 -10.507 1.00 91.81 100 ILE A C 1
ATOM 787 O O . ILE A 1 100 ? 5.643 5.035 -10.613 1.00 91.81 100 ILE A O 1
ATOM 791 N N . LYS A 1 101 ? 5.880 7.048 -11.558 1.00 93.25 101 LYS A N 1
ATOM 792 C CA . LYS A 1 101 ? 5.437 6.599 -12.893 1.00 93.25 101 LYS A CA 1
ATOM 793 C C . LYS A 1 101 ? 6.263 5.412 -13.403 1.00 93.25 101 LYS A C 1
ATOM 795 O O . LYS A 1 101 ? 5.726 4.503 -14.039 1.00 93.25 101 LYS A O 1
ATOM 800 N N . ARG A 1 102 ? 7.569 5.394 -13.120 1.00 95.12 102 ARG A N 1
ATOM 801 C CA . ARG A 1 102 ? 8.458 4.267 -13.445 1.00 95.12 102 ARG A CA 1
ATOM 802 C C . ARG A 1 102 ? 8.168 3.045 -12.580 1.00 95.12 102 ARG A C 1
ATOM 804 O O . ARG A 1 102 ? 8.102 1.946 -13.129 1.00 95.12 102 ARG A O 1
ATOM 811 N N . ALA A 1 103 ? 7.957 3.229 -11.278 1.00 96.12 103 ALA A N 1
ATOM 812 C CA . ALA A 1 103 ? 7.609 2.155 -10.351 1.00 96.12 103 ALA A CA 1
ATOM 813 C C . ALA A 1 103 ? 6.281 1.492 -10.742 1.00 96.12 103 ALA A C 1
ATOM 815 O O . ALA A 1 103 ? 6.230 0.273 -10.864 1.00 96.12 103 ALA A O 1
ATOM 816 N N . LEU A 1 104 ? 5.252 2.284 -11.073 1.00 97.31 104 LEU A N 1
ATOM 817 C CA . LEU A 1 104 ? 3.952 1.796 -11.550 1.00 97.31 104 LEU A CA 1
ATOM 818 C C . LEU A 1 104 ? 4.093 0.848 -12.752 1.00 97.31 104 LEU A C 1
ATOM 820 O O . LEU A 1 104 ? 3.421 -0.179 -12.832 1.00 97.31 104 LEU A O 1
ATOM 824 N N . ARG A 1 105 ? 5.019 1.161 -13.664 1.00 97.19 105 ARG A N 1
ATOM 825 C CA . ARG A 1 105 ? 5.321 0.368 -14.867 1.00 97.19 105 ARG A CA 1
ATOM 826 C C . ARG A 1 105 ? 6.311 -0.782 -14.628 1.00 97.19 105 ARG A C 1
ATOM 828 O O . ARG A 1 105 ? 6.614 -1.510 -15.566 1.00 97.19 105 ARG A O 1
ATOM 835 N N . GLY A 1 106 ? 6.810 -0.951 -13.404 1.00 97.19 106 GLY A N 1
ATOM 836 C CA . GLY A 1 106 ? 7.751 -2.006 -13.017 1.00 97.19 106 GLY A CA 1
ATOM 837 C C . GLY A 1 106 ? 9.212 -1.751 -13.382 1.00 97.19 106 GLY A C 1
ATOM 838 O O . GLY A 1 106 ? 10.029 -2.672 -13.344 1.00 97.19 106 GLY A O 1
ATOM 839 N N . HIS A 1 107 ? 9.554 -0.510 -13.727 1.00 97.44 107 HIS A N 1
ATOM 840 C CA . HIS A 1 107 ? 10.895 -0.127 -14.167 1.00 97.44 107 HIS A CA 1
ATOM 841 C C . HIS A 1 107 ? 11.878 0.177 -13.022 1.00 97.44 107 HIS A C 1
ATOM 843 O O . HIS A 1 107 ? 13.022 0.532 -13.294 1.00 97.44 107 HIS A O 1
ATOM 849 N N . VAL A 1 108 ? 11.457 0.067 -11.760 1.00 95.88 108 VAL A N 1
ATOM 850 C CA . VAL A 1 108 ? 12.295 0.337 -10.579 1.00 95.88 108 VAL A CA 1
ATOM 851 C C . VAL A 1 108 ? 12.616 -0.988 -9.892 1.00 95.88 108 VAL A C 1
ATOM 853 O O . VAL A 1 108 ? 11.703 -1.749 -9.565 1.00 95.88 108 VAL A O 1
ATOM 856 N N . LYS A 1 109 ? 13.905 -1.289 -9.709 1.00 95.19 109 LYS A N 1
ATOM 857 C CA . LYS A 1 109 ? 14.375 -2.474 -8.979 1.00 95.19 109 LYS A CA 1
ATOM 858 C C . LYS A 1 109 ? 14.480 -2.195 -7.480 1.00 95.19 109 LYS A C 1
ATOM 860 O O . LYS A 1 109 ? 14.641 -1.055 -7.049 1.00 95.19 109 LYS A O 1
ATOM 865 N N . ASP A 1 110 ? 14.427 -3.277 -6.713 1.00 94.44 110 ASP A N 1
ATOM 866 C CA . ASP A 1 110 ? 14.664 -3.269 -5.271 1.00 94.44 110 ASP A CA 1
ATOM 867 C C . ASP A 1 110 ? 16.039 -2.679 -4.937 1.00 94.44 110 ASP A C 1
ATOM 869 O O . ASP A 1 110 ? 17.011 -2.944 -5.649 1.00 94.44 110 ASP A O 1
ATOM 873 N N . GLY A 1 111 ? 16.119 -1.872 -3.881 1.00 91.44 111 GLY A N 1
ATOM 874 C CA . GLY A 1 111 ? 17.356 -1.199 -3.479 1.00 91.44 111 GLY A CA 1
ATOM 875 C C . GLY A 1 111 ? 17.566 0.188 -4.098 1.00 91.44 111 GLY A C 1
ATOM 876 O O . GLY A 1 111 ? 18.526 0.873 -3.740 1.00 91.44 111 GLY A O 1
ATOM 877 N N . TYR A 1 112 ? 16.677 0.649 -4.987 1.00 91.75 112 TYR A N 1
ATOM 878 C CA . TYR A 1 112 ? 16.791 1.990 -5.565 1.00 91.75 112 TYR A CA 1
ATOM 879 C C . TYR A 1 112 ? 16.640 3.078 -4.494 1.00 91.75 112 TYR A C 1
ATOM 881 O O . TYR A 1 112 ? 15.613 3.166 -3.825 1.00 91.75 112 TYR A O 1
ATOM 889 N N . THR A 1 113 ? 17.642 3.949 -4.365 1.00 88.25 113 THR A N 1
ATOM 890 C CA . THR A 1 113 ? 17.555 5.150 -3.524 1.00 88.25 113 THR A CA 1
ATOM 891 C C . THR A 1 113 ? 17.131 6.335 -4.381 1.00 88.25 113 THR A C 1
ATOM 893 O O . THR A 1 113 ? 17.815 6.691 -5.341 1.00 88.25 113 THR A O 1
ATOM 896 N N . PHE A 1 114 ? 16.016 6.970 -4.025 1.00 82.56 114 PHE A N 1
ATOM 897 C CA . PHE A 1 114 ? 15.486 8.100 -4.787 1.00 82.56 114 PHE A CA 1
ATOM 898 C C . PHE A 1 114 ? 16.429 9.295 -4.751 1.00 82.56 114 PHE A C 1
ATOM 900 O O . PHE A 1 114 ? 16.913 9.706 -3.693 1.00 82.56 114 PHE A O 1
ATOM 907 N N . ASN A 1 115 ? 16.619 9.899 -5.919 1.00 81.31 115 ASN A N 1
ATOM 908 C CA . ASN A 1 115 ? 17.373 11.127 -6.058 1.00 81.31 115 ASN A CA 1
ATOM 909 C C . ASN A 1 115 ? 16.392 12.308 -6.191 1.00 81.31 115 ASN A C 1
ATOM 911 O O . ASN A 1 115 ? 15.598 12.329 -7.125 1.00 81.31 115 ASN A O 1
ATOM 915 N N . PRO A 1 116 ? 16.434 13.315 -5.299 1.00 77.81 116 PRO A N 1
ATOM 916 C CA . PRO A 1 116 ? 15.500 14.446 -5.347 1.00 77.81 116 PRO A CA 1
ATOM 917 C C . PRO A 1 116 ? 15.778 15.422 -6.505 1.00 77.81 116 PRO A C 1
ATOM 919 O O . PRO A 1 116 ? 14.993 16.335 -6.749 1.00 77.81 116 PRO A O 1
ATOM 922 N N . VAL A 1 117 ? 16.913 15.274 -7.195 1.00 80.94 117 VAL A N 1
ATOM 923 C CA . VAL A 1 117 ? 17.368 16.173 -8.265 1.00 80.94 117 VAL A CA 1
ATOM 924 C C . VAL A 1 117 ? 17.123 15.563 -9.642 1.00 80.94 117 VAL A C 1
ATOM 926 O O . VAL A 1 117 ? 16.654 16.246 -10.554 1.00 80.94 117 VAL A O 1
ATOM 929 N N . TYR A 1 118 ? 17.415 14.273 -9.803 1.00 83.75 118 TYR A N 1
ATOM 930 C CA . TYR A 1 118 ? 17.334 13.583 -11.086 1.00 83.75 118 TYR A CA 1
ATOM 931 C C . TYR A 1 118 ? 16.405 12.383 -10.992 1.00 83.75 118 TYR A C 1
ATOM 933 O O . TYR A 1 118 ? 16.537 11.568 -10.088 1.00 83.75 118 TYR A O 1
ATOM 941 N N . LYS A 1 119 ? 15.511 12.241 -11.975 1.00 86.12 119 LYS A N 1
ATOM 942 C CA . LYS A 1 119 ? 14.749 10.998 -12.146 1.00 86.12 119 LYS A CA 1
ATOM 943 C C . LYS A 1 119 ? 15.717 9.836 -12.365 1.00 86.12 119 LYS A C 1
ATOM 945 O O . LYS A 1 119 ? 16.778 10.047 -12.963 1.00 86.12 119 LYS A O 1
ATOM 950 N N . LEU A 1 120 ? 15.300 8.622 -12.013 1.00 89.50 120 LEU A N 1
ATOM 951 C CA . LEU A 1 120 ? 15.972 7.386 -12.417 1.00 89.50 120 LEU A CA 1
ATOM 952 C C . LEU A 1 120 ? 16.322 7.481 -13.915 1.00 89.50 120 LEU A C 1
ATOM 954 O O . LEU A 1 120 ? 15.520 7.998 -14.700 1.00 89.50 120 LEU A O 1
ATOM 958 N N . SER A 1 121 ? 17.507 7.064 -14.353 1.00 91.00 121 SER A N 1
ATOM 959 C CA . SER A 1 121 ? 17.858 7.051 -15.788 1.00 91.00 121 SER A CA 1
ATOM 960 C C . SER A 1 121 ? 17.606 5.654 -16.377 1.00 91.00 121 SER A C 1
ATOM 962 O O . SER A 1 121 ? 17.024 4.819 -15.688 1.00 91.00 121 SER A O 1
ATOM 964 N N . LYS A 1 122 ? 17.858 5.418 -17.670 1.00 92.38 122 LYS A N 1
ATOM 965 C CA . LYS A 1 122 ? 17.784 4.049 -18.225 1.00 92.38 122 LYS A CA 1
ATOM 966 C C . LYS A 1 122 ? 19.094 3.281 -18.032 1.00 92.38 122 LYS A C 1
ATOM 968 O O . LYS A 1 122 ? 19.092 2.060 -18.029 1.00 92.38 122 LYS A O 1
ATOM 973 N N . GLU A 1 123 ? 20.180 4.022 -17.865 1.00 93.12 123 GLU A N 1
ATOM 974 C CA . GLU A 1 123 ? 21.547 3.551 -17.665 1.00 93.12 123 GLU A CA 1
ATOM 975 C C . GLU A 1 123 ? 21.821 3.187 -16.193 1.00 93.12 123 GLU A C 1
ATOM 977 O O . GLU A 1 123 ? 22.836 2.568 -15.884 1.00 93.12 123 GLU A O 1
ATOM 982 N N . ASP A 1 124 ? 20.922 3.571 -15.283 1.00 94.38 124 ASP A N 1
ATOM 983 C CA . ASP A 1 124 ? 21.009 3.253 -13.861 1.00 94.38 124 ASP A CA 1
ATOM 984 C C . ASP A 1 124 ? 20.861 1.732 -13.624 1.00 94.38 124 ASP A C 1
ATOM 986 O O . ASP A 1 124 ? 19.927 1.120 -14.154 1.00 94.38 124 ASP A O 1
ATOM 990 N N . PRO A 1 125 ? 21.724 1.094 -12.808 1.00 94.94 125 PRO A N 1
ATOM 991 C CA . PRO A 1 125 ? 21.649 -0.345 -12.538 1.00 94.94 125 PRO A CA 1
ATOM 992 C C . PRO A 1 125 ? 20.313 -0.783 -11.912 1.00 94.94 125 PRO A C 1
ATOM 994 O O . PRO A 1 125 ? 19.885 -1.930 -12.109 1.00 94.94 125 PRO A O 1
ATOM 997 N N . TYR A 1 126 ? 19.622 0.120 -11.210 1.00 95.44 126 TYR A N 1
ATOM 998 C CA . TYR A 1 126 ? 18.302 -0.108 -10.627 1.00 95.44 126 TYR A CA 1
ATOM 999 C C . TYR A 1 126 ? 17.146 0.138 -11.606 1.00 95.44 126 TYR A C 1
ATOM 1001 O O . TYR A 1 126 ? 15.984 -0.056 -11.242 1.00 95.44 126 TYR A O 1
ATOM 1009 N N . TYR A 1 127 ? 17.423 0.502 -12.861 1.00 96.69 127 TYR A N 1
ATOM 1010 C CA . TYR A 1 127 ? 16.416 0.523 -13.914 1.00 96.69 127 TYR A CA 1
ATOM 1011 C C . TYR A 1 127 ? 16.167 -0.889 -14.453 1.00 96.69 127 TYR A C 1
ATOM 1013 O O . TYR A 1 127 ? 17.081 -1.624 -14.836 1.00 96.69 127 TYR A O 1
ATOM 1021 N N . ASN A 1 128 ? 14.902 -1.294 -14.472 1.00 97.50 128 ASN A N 1
ATOM 1022 C CA . ASN A 1 128 ? 14.461 -2.529 -15.105 1.00 97.50 128 ASN A CA 1
ATOM 1023 C C . ASN A 1 128 ? 13.981 -2.227 -16.525 1.00 97.50 128 ASN A C 1
ATOM 1025 O O . ASN A 1 128 ? 12.901 -1.673 -16.702 1.00 97.50 128 ASN A O 1
ATOM 1029 N N . GLU A 1 129 ? 14.774 -2.580 -17.533 1.00 96.94 129 GLU A N 1
ATOM 1030 C CA . GLU A 1 129 ? 14.470 -2.272 -18.934 1.00 96.94 129 GLU A CA 1
ATOM 1031 C C . GLU A 1 129 ? 13.246 -3.031 -19.466 1.00 96.94 129 GLU A C 1
ATOM 1033 O O . GLU A 1 129 ? 12.451 -2.465 -20.215 1.00 96.94 129 GLU A O 1
ATOM 1038 N N . SER A 1 130 ? 13.058 -4.278 -19.030 1.00 96.56 130 SER A N 1
ATOM 1039 C CA . SER A 1 130 ? 12.023 -5.187 -19.539 1.00 96.56 130 SER A CA 1
ATOM 1040 C C . SER A 1 130 ? 11.169 -5.753 -18.395 1.00 96.56 130 SER A C 1
ATOM 1042 O O . SER A 1 130 ? 11.361 -6.898 -17.982 1.00 96.56 130 SER A O 1
ATOM 1044 N N . PRO A 1 131 ? 10.235 -4.960 -17.835 1.00 96.88 131 PRO A N 1
ATOM 1045 C CA . PRO A 1 131 ? 9.412 -5.387 -16.711 1.00 96.88 131 PRO A CA 1
ATOM 1046 C C . PRO A 1 131 ? 8.421 -6.490 -17.087 1.00 96.88 131 PRO A C 1
ATOM 1048 O O . PRO A 1 131 ? 7.621 -6.352 -18.012 1.00 96.88 131 PRO A O 1
ATOM 1051 N N . THR A 1 132 ? 8.425 -7.559 -16.293 1.00 95.62 132 THR A N 1
ATOM 1052 C CA . THR A 1 132 ? 7.391 -8.603 -16.306 1.00 95.62 132 THR A CA 1
ATOM 1053 C C . THR A 1 132 ? 6.122 -8.123 -15.599 1.00 95.62 132 THR A C 1
ATOM 1055 O O . THR A 1 132 ? 6.131 -7.095 -14.915 1.00 95.62 132 THR A O 1
ATOM 1058 N N . ILE A 1 133 ? 5.029 -8.888 -15.696 1.00 94.62 133 ILE A N 1
ATOM 1059 C CA . ILE A 1 133 ? 3.796 -8.588 -14.954 1.00 94.62 133 ILE A CA 1
ATOM 1060 C C . ILE A 1 133 ? 4.051 -8.504 -13.443 1.00 94.62 133 ILE A C 1
ATOM 1062 O O . ILE A 1 133 ? 3.645 -7.542 -12.811 1.00 94.62 133 ILE A O 1
ATOM 1066 N N . ASN A 1 134 ? 4.872 -9.399 -12.885 1.00 95.88 134 ASN A N 1
ATOM 1067 C CA . ASN A 1 134 ? 5.226 -9.388 -11.463 1.00 95.88 134 ASN A CA 1
ATOM 1068 C C . ASN A 1 134 ? 6.058 -8.165 -11.049 1.00 95.88 134 ASN A C 1
ATOM 1070 O O . ASN A 1 134 ? 6.190 -7.893 -9.854 1.00 95.88 134 ASN A O 1
ATOM 1074 N N . ASN A 1 135 ? 6.648 -7.429 -11.997 1.00 96.75 135 ASN A N 1
ATOM 1075 C CA . ASN A 1 135 ? 7.331 -6.170 -11.709 1.00 96.75 135 ASN A CA 1
ATOM 1076 C C . ASN A 1 135 ? 6.371 -4.976 -11.694 1.00 96.75 135 ASN A C 1
ATOM 1078 O O . ASN A 1 135 ? 6.653 -4.008 -10.994 1.00 96.75 135 ASN A O 1
ATOM 1082 N N . LYS A 1 136 ? 5.266 -5.025 -12.446 1.00 97.50 136 LYS A N 1
ATOM 1083 C CA . LYS A 1 136 ? 4.296 -3.927 -12.544 1.00 97.50 136 LYS A CA 1
ATOM 1084 C C . LYS A 1 136 ? 3.475 -3.810 -11.268 1.00 97.50 136 LYS A C 1
ATOM 1086 O O . LYS A 1 136 ? 3.292 -4.781 -10.541 1.00 97.50 136 LYS A O 1
ATOM 1091 N N . VAL A 1 137 ? 2.996 -2.603 -10.986 1.00 98.19 137 VAL A N 1
ATOM 1092 C CA . VAL A 1 137 ? 2.100 -2.356 -9.854 1.00 98.19 137 VAL A CA 1
ATOM 1093 C C . VAL A 1 137 ? 0.679 -2.719 -10.254 1.00 98.19 137 VAL A C 1
ATOM 1095 O O . VAL A 1 137 ? 0.214 -2.338 -11.325 1.00 98.19 137 VAL A O 1
ATOM 1098 N N . HIS A 1 138 ? -0.013 -3.427 -9.368 1.00 98.25 138 HIS A N 1
ATOM 1099 C CA . HIS A 1 138 ? -1.386 -3.879 -9.590 1.00 98.25 138 HIS A CA 1
ATOM 1100 C C . HIS A 1 138 ? -2.401 -3.079 -8.772 1.00 98.25 138 HIS A C 1
ATOM 1102 O O . HIS A 1 138 ? -3.570 -3.018 -9.131 1.00 98.25 138 HIS A O 1
ATOM 1108 N N . ILE A 1 139 ? -1.953 -2.421 -7.701 1.00 98.69 139 ILE A N 1
ATOM 1109 C CA . ILE A 1 139 ? -2.755 -1.462 -6.943 1.00 98.69 139 ILE A CA 1
ATOM 1110 C C . ILE A 1 139 ? -1.864 -0.415 -6.279 1.00 98.69 139 ILE A C 1
ATOM 1112 O O . ILE A 1 139 ? -0.796 -0.730 -5.745 1.00 98.69 139 ILE A O 1
ATOM 1116 N N . LEU A 1 140 ? -2.325 0.836 -6.300 1.00 98.56 140 LEU A N 1
ATOM 1117 C CA . LEU A 1 140 ? -1.673 1.955 -5.634 1.00 98.56 140 LEU A CA 1
ATOM 1118 C C . LEU A 1 140 ? -2.376 2.290 -4.310 1.00 98.56 140 LEU A C 1
ATOM 1120 O O . LEU A 1 140 ? -3.577 2.560 -4.277 1.00 98.56 140 LEU A O 1
ATOM 1124 N N . VAL A 1 141 ? -1.614 2.313 -3.220 1.00 98.56 141 VAL A N 1
ATOM 1125 C CA . VAL A 1 141 ? -2.077 2.645 -1.870 1.00 98.56 141 VAL A CA 1
ATOM 1126 C C . VAL A 1 141 ? -1.494 3.991 -1.452 1.00 98.56 141 VAL A C 1
ATOM 1128 O O . VAL A 1 141 ? -0.294 4.125 -1.206 1.00 98.56 141 VAL A O 1
ATOM 1131 N N . CYS A 1 142 ? -2.358 4.995 -1.345 1.00 96.81 142 CYS A N 1
ATOM 1132 C CA . CYS A 1 142 ? -2.020 6.317 -0.842 1.00 96.81 142 CYS A CA 1
ATOM 1133 C C . CYS A 1 142 ? -2.145 6.336 0.687 1.00 96.81 142 CYS A C 1
ATOM 1135 O O . CYS A 1 142 ? -3.250 6.336 1.231 1.00 96.81 142 CYS A O 1
ATOM 1137 N N . VAL A 1 143 ? -1.018 6.317 1.391 1.00 96.12 143 VAL A N 1
ATOM 1138 C CA . VAL A 1 143 ? -0.980 6.324 2.855 1.00 96.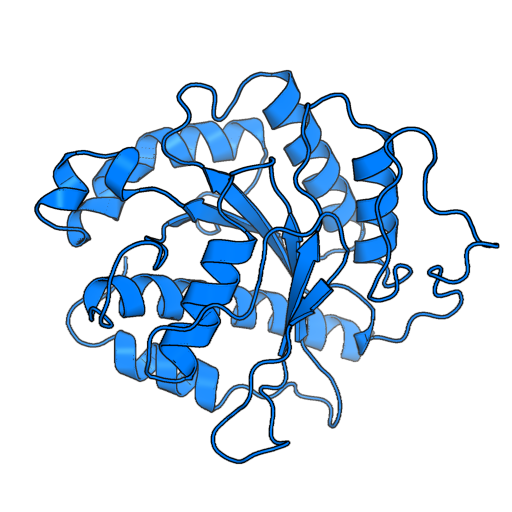12 143 VAL A CA 1
ATOM 1139 C C . VAL A 1 143 ? -0.941 7.760 3.356 1.00 96.12 143 VAL A C 1
ATOM 1141 O O . VAL A 1 143 ? -0.091 8.555 2.948 1.00 96.12 143 VAL A O 1
ATOM 1144 N N . ILE A 1 144 ? -1.872 8.077 4.247 1.00 93.94 144 ILE A N 1
ATOM 1145 C CA . ILE A 1 144 ? -2.181 9.436 4.664 1.00 93.94 144 ILE A CA 1
ATOM 1146 C C . ILE A 1 144 ? -2.187 9.518 6.186 1.00 93.94 144 ILE A C 1
ATOM 1148 O O . ILE A 1 144 ? -2.907 8.772 6.842 1.00 93.94 144 ILE A O 1
ATOM 1152 N N . ASP A 1 145 ? -1.427 10.463 6.732 1.00 93.31 145 ASP A N 1
ATOM 1153 C CA . ASP A 1 145 ? -1.453 10.778 8.156 1.00 93.31 145 ASP A CA 1
ATOM 1154 C C . ASP A 1 145 ? -2.744 11.526 8.512 1.00 93.31 145 ASP A C 1
ATOM 1156 O O . ASP A 1 145 ? -2.889 12.709 8.196 1.00 93.31 145 ASP A O 1
ATOM 1160 N N . ALA A 1 146 ? -3.688 10.855 9.177 1.00 92.94 146 ALA A N 1
ATOM 1161 C CA . ALA A 1 146 ? -4.951 11.477 9.547 1.00 92.94 146 ALA A CA 1
ATOM 1162 C C . ALA A 1 146 ? -4.800 12.562 10.624 1.00 92.94 146 ALA A C 1
ATOM 1164 O O . ALA A 1 146 ? -5.722 13.375 10.764 1.00 92.94 146 ALA A O 1
ATOM 1165 N N . SER A 1 147 ? -3.698 12.587 11.386 1.00 90.31 147 SER A N 1
ATOM 1166 C CA . SER A 1 147 ? -3.480 13.566 12.458 1.00 90.31 147 SER A CA 1
ATOM 1167 C C . SER A 1 147 ? -3.003 14.916 11.926 1.00 90.31 147 SER A C 1
ATOM 1169 O O . SER A 1 147 ? -3.137 15.926 12.607 1.00 90.31 147 SER A O 1
ATOM 1171 N N . THR A 1 148 ? -2.566 14.973 10.665 1.00 85.56 148 THR A N 1
ATOM 1172 C CA . THR A 1 148 ? -2.186 16.229 10.013 1.00 85.56 148 THR A CA 1
ATOM 1173 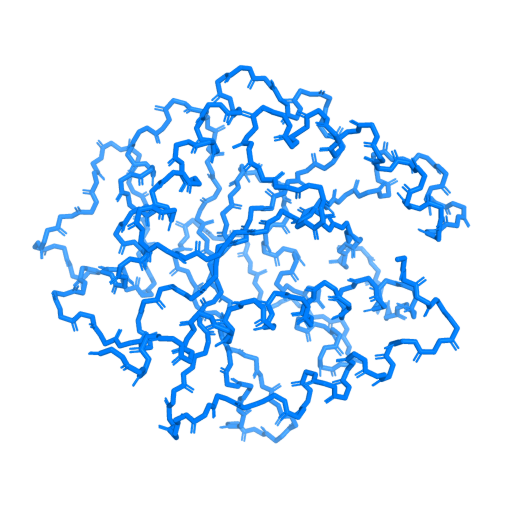C C . THR A 1 148 ? -3.409 17.127 9.780 1.00 85.56 148 THR A C 1
ATOM 1175 O O . THR A 1 148 ? -4.393 16.722 9.161 1.00 85.56 148 THR A O 1
ATOM 1178 N N . ASP A 1 149 ? -3.354 18.380 10.232 1.00 72.00 149 ASP A N 1
ATOM 1179 C CA . ASP A 1 149 ? -4.452 19.340 10.033 1.00 72.00 149 ASP A CA 1
ATOM 1180 C C . ASP A 1 149 ? -4.571 19.801 8.573 1.00 72.00 149 ASP A C 1
ATOM 1182 O O . ASP A 1 149 ? -5.676 19.970 8.046 1.00 72.00 149 ASP A O 1
ATOM 1186 N N . ASP A 1 150 ? -3.434 19.911 7.880 1.00 71.81 150 ASP A N 1
ATOM 1187 C CA . ASP A 1 150 ? -3.351 20.299 6.469 1.00 71.81 150 ASP A CA 1
ATOM 1188 C C . ASP A 1 150 ? -3.264 19.099 5.508 1.00 71.81 150 ASP A C 1
ATOM 1190 O O . ASP A 1 150 ? -2.584 19.121 4.484 1.00 71.81 150 ASP A O 1
ATOM 1194 N N . LEU A 1 151 ? -4.018 18.037 5.811 1.00 65.94 151 LEU A N 1
ATOM 1195 C CA . LEU A 1 151 ? -4.249 16.850 4.963 1.00 65.94 151 LEU A CA 1
ATOM 1196 C C . LEU A 1 151 ? -4.547 17.152 3.482 1.00 65.94 151 LEU A C 1
ATOM 1198 O O . LEU A 1 151 ? -4.513 16.266 2.630 1.00 65.94 151 LEU A O 1
ATOM 1202 N N . CYS A 1 152 ? -4.948 18.386 3.192 1.00 64.81 152 CYS A N 1
ATOM 1203 C CA . CYS A 1 152 ? -5.384 18.865 1.895 1.00 64.81 152 CYS A CA 1
ATOM 1204 C C . CYS A 1 152 ? -4.784 20.232 1.551 1.00 64.81 152 CYS A C 1
ATOM 1206 O O . CYS A 1 152 ? -5.422 20.981 0.809 1.00 64.81 152 CYS A O 1
ATOM 1208 N N . GLY A 1 153 ? -3.606 20.563 2.082 1.00 78.44 153 GLY A N 1
ATOM 1209 C CA . GLY A 1 153 ? -2.865 21.733 1.625 1.00 78.44 153 GLY A CA 1
ATOM 1210 C C . GLY A 1 153 ? -2.740 21.677 0.109 1.00 78.44 153 GLY A C 1
ATOM 1211 O O . GLY A 1 153 ? -2.469 20.603 -0.438 1.00 78.44 153 GLY A O 1
ATOM 1212 N N . GLU A 1 154 ? -2.992 22.799 -0.571 1.00 77.31 154 GLU A N 1
ATOM 1213 C CA . GLU A 1 154 ? -3.208 22.826 -2.027 1.00 77.31 154 GLU A CA 1
ATOM 1214 C C . GLU A 1 154 ? -2.113 22.076 -2.790 1.00 77.31 154 GLU A C 1
ATOM 1216 O O . GLU A 1 154 ? -2.410 21.243 -3.647 1.00 77.31 154 GLU A O 1
ATOM 1221 N N . ASN A 1 155 ? -0.852 22.283 -2.402 1.00 83.00 155 ASN A N 1
ATOM 1222 C CA . ASN A 1 155 ? 0.278 21.622 -3.040 1.00 83.00 155 ASN A CA 1
ATOM 1223 C C . ASN A 1 155 ? 0.277 20.105 -2.787 1.00 83.00 155 ASN A C 1
ATOM 1225 O O . ASN A 1 155 ? 0.444 19.334 -3.725 1.00 83.00 155 ASN A O 1
ATOM 1229 N N . VAL A 1 156 ? 0.073 19.646 -1.545 1.00 85.44 156 VAL A N 1
ATOM 1230 C CA . VAL A 1 156 ? 0.076 18.205 -1.217 1.00 85.44 156 VAL A CA 1
ATOM 1231 C C . VAL A 1 156 ? -1.044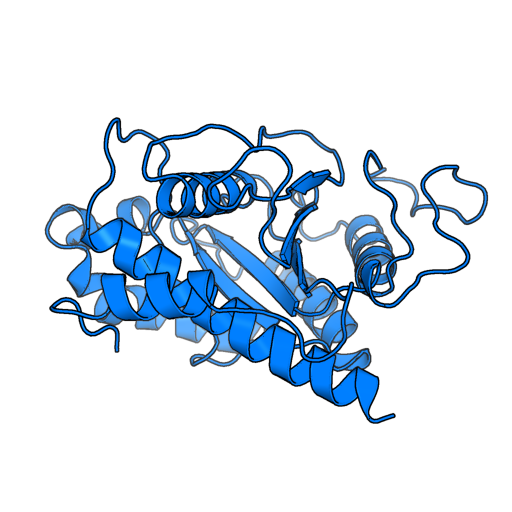 17.491 -1.965 1.00 85.44 156 VAL A C 1
ATOM 1233 O O . VAL A 1 156 ? -0.810 16.456 -2.590 1.00 85.44 156 VAL A O 1
ATOM 1236 N N . ALA A 1 157 ? -2.252 18.056 -1.938 1.00 88.69 157 ALA A N 1
ATOM 1237 C CA . ALA A 1 157 ? -3.393 17.489 -2.639 1.00 88.69 157 ALA A CA 1
ATOM 1238 C C . ALA A 1 157 ? -3.161 17.434 -4.155 1.00 88.69 157 ALA A C 1
ATOM 1240 O O . ALA A 1 157 ? -3.472 16.414 -4.772 1.00 88.69 157 ALA A O 1
ATOM 1241 N N . ALA A 1 158 ? -2.571 18.483 -4.743 1.00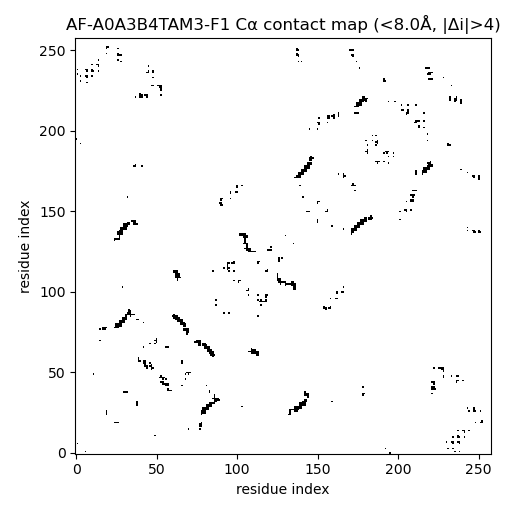 89.44 158 ALA A N 1
ATOM 1242 C CA . ALA A 1 158 ? -2.219 18.509 -6.159 1.00 89.44 158 ALA A CA 1
ATOM 1243 C C . ALA A 1 158 ? -1.244 17.382 -6.522 1.00 89.44 158 ALA A C 1
ATOM 1245 O O . ALA A 1 158 ? -1.503 16.630 -7.458 1.00 89.44 158 ALA A O 1
ATOM 1246 N N . THR A 1 159 ? -0.182 17.174 -5.745 1.00 88.75 159 THR A N 1
ATOM 1247 C CA . THR A 1 159 ? 0.808 16.137 -6.070 1.00 88.75 159 THR A CA 1
ATOM 1248 C C . THR A 1 159 ? 0.264 14.725 -5.882 1.00 88.75 159 THR A C 1
ATOM 1250 O O . THR A 1 159 ? 0.527 13.842 -6.698 1.00 88.75 159 THR A O 1
ATOM 1253 N N . LEU A 1 160 ? -0.546 14.493 -4.844 1.00 91.94 160 LEU A N 1
ATOM 1254 C CA . LEU A 1 160 ? -1.249 13.217 -4.680 1.00 91.94 160 LEU A CA 1
ATOM 1255 C C . LEU A 1 160 ? -2.233 12.967 -5.831 1.00 91.94 160 LEU A C 1
ATOM 1257 O O . LEU A 1 160 ? -2.363 11.833 -6.295 1.00 91.94 160 LEU A O 1
ATOM 1261 N N . ARG A 1 161 ? -2.896 14.021 -6.321 1.00 93.25 161 ARG A N 1
ATOM 1262 C CA . ARG A 1 161 ? -3.781 13.956 -7.488 1.00 93.25 161 ARG A CA 1
ATOM 1263 C C . ARG A 1 161 ? -3.010 13.625 -8.764 1.00 93.25 161 ARG A C 1
ATOM 1265 O O . ARG A 1 161 ? -3.497 12.789 -9.522 1.00 93.25 161 ARG A O 1
ATOM 1272 N N . ASP A 1 162 ? -1.835 14.213 -8.977 1.00 92.38 162 ASP A N 1
ATOM 1273 C CA . ASP A 1 162 ? -0.962 13.920 -10.123 1.00 92.38 162 ASP A CA 1
ATOM 1274 C C . ASP A 1 162 ? -0.521 12.452 -10.119 1.00 92.38 162 ASP A C 1
ATOM 1276 O O . ASP A 1 162 ? -0.670 11.750 -11.116 1.00 92.38 162 ASP A O 1
ATOM 1280 N N . ILE A 1 163 ? -0.081 11.938 -8.968 1.00 93.25 163 ILE A N 1
ATOM 1281 C CA . ILE A 1 163 ? 0.276 10.521 -8.806 1.00 93.25 163 ILE A CA 1
ATOM 1282 C C . ILE A 1 163 ? -0.925 9.606 -9.093 1.00 93.25 163 ILE A C 1
ATOM 1284 O O . ILE A 1 163 ? -0.805 8.602 -9.797 1.00 93.25 163 ILE A O 1
ATOM 1288 N N . ARG A 1 164 ? -2.107 9.954 -8.575 1.00 95.31 164 ARG A N 1
ATOM 1289 C CA . ARG A 1 164 ? -3.343 9.210 -8.851 1.00 95.31 164 ARG A CA 1
ATOM 1290 C C . ARG A 1 164 ? -3.704 9.250 -10.342 1.00 95.31 164 ARG A C 1
ATOM 1292 O O . ARG A 1 164 ? -4.173 8.244 -10.872 1.00 95.31 164 ARG A O 1
ATOM 1299 N N . LEU A 1 165 ? -3.502 10.380 -11.025 1.00 95.56 165 LEU A N 1
ATOM 1300 C CA . LEU A 1 165 ? -3.727 10.503 -12.471 1.00 95.56 165 LEU A CA 1
ATOM 1301 C C . LEU A 1 165 ? -2.789 9.585 -13.261 1.00 95.56 165 LEU A C 1
ATOM 1303 O O . LEU A 1 165 ? -3.266 8.853 -14.121 1.00 95.56 165 LEU A O 1
ATOM 1307 N N . GLU A 1 166 ? -1.507 9.534 -12.902 1.00 95.56 166 GLU A N 1
ATOM 1308 C CA . GLU A 1 166 ? -0.525 8.620 -13.507 1.00 95.56 166 GLU A CA 1
ATOM 1309 C C . GLU A 1 166 ? -0.932 7.141 -13.365 1.00 95.56 166 GLU A C 1
ATOM 1311 O O . GLU A 1 166 ? -0.827 6.364 -14.313 1.00 95.56 166 GLU A O 1
ATOM 1316 N N . ALA A 1 167 ? -1.458 6.740 -12.202 1.00 97.19 167 ALA A N 1
ATOM 1317 C CA . ALA A 1 167 ? -2.013 5.397 -12.017 1.00 97.19 167 ALA A CA 1
ATOM 1318 C C . ALA A 1 167 ? -3.299 5.174 -12.833 1.00 97.19 167 ALA A C 1
ATOM 1320 O O . ALA A 1 167 ? -3.503 4.090 -13.380 1.00 97.19 167 ALA A O 1
ATOM 1321 N N . SER A 1 168 ? -4.149 6.198 -12.948 1.00 97.25 168 SER A N 1
ATOM 1322 C CA . SER A 1 168 ? -5.410 6.134 -13.699 1.00 97.25 168 SER A CA 1
ATOM 1323 C C . SER A 1 168 ? -5.181 5.959 -15.199 1.00 97.25 168 SER A C 1
ATOM 1325 O O . SER A 1 168 ? -5.900 5.187 -15.827 1.00 97.25 168 SER A O 1
ATOM 1327 N N . GLU A 1 169 ? -4.154 6.601 -15.766 1.00 96.31 169 GLU A N 1
ATOM 1328 C CA . GLU A 1 169 ? -3.739 6.403 -17.165 1.00 96.31 169 GLU A CA 1
ATOM 1329 C C . GLU A 1 169 ? -3.360 4.946 -17.469 1.00 96.31 169 GLU A C 1
ATOM 1331 O O . GLU A 1 169 ? -3.503 4.486 -18.599 1.00 96.31 169 GLU A O 1
ATOM 1336 N N . LEU A 1 170 ? -2.889 4.209 -16.459 1.00 96.19 170 LEU A N 1
ATOM 1337 C CA . LEU A 1 170 ? -2.530 2.794 -16.560 1.00 96.19 170 LEU A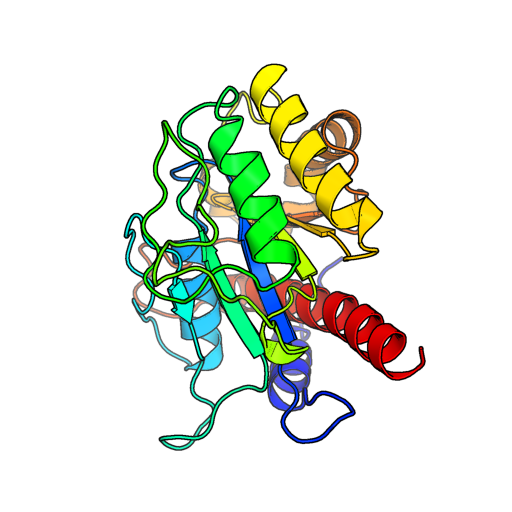 CA 1
ATOM 1338 C C . LEU A 1 170 ? -3.690 1.852 -16.196 1.00 96.19 170 LEU A C 1
ATOM 1340 O O . LEU A 1 170 ? -3.522 0.635 -16.232 1.00 96.19 170 LEU A O 1
ATOM 1344 N N . GLY A 1 171 ? -4.849 2.395 -15.810 1.00 96.75 171 GLY A N 1
ATOM 1345 C CA . GLY A 1 171 ? -5.988 1.628 -15.302 1.00 96.75 171 GLY A CA 1
ATOM 1346 C C . GLY A 1 171 ? -5.765 0.997 -13.922 1.00 96.75 171 GLY A C 1
ATOM 1347 O O . GLY A 1 171 ? -6.611 0.224 -13.475 1.00 96.75 171 GLY A O 1
ATOM 1348 N N . ILE A 1 172 ? -4.654 1.314 -13.245 1.00 98.44 172 ILE A N 1
ATOM 1349 C CA . ILE A 1 172 ? -4.293 0.740 -11.944 1.00 98.44 172 ILE A CA 1
ATOM 1350 C C . ILE A 1 172 ? -5.253 1.296 -10.888 1.00 98.44 172 ILE A C 1
ATOM 1352 O O . ILE A 1 172 ? -5.292 2.515 -10.723 1.00 98.44 172 ILE A O 1
ATOM 1356 N N . PRO A 1 173 ? -5.997 0.466 -10.139 1.00 98.19 173 PRO A N 1
ATOM 1357 C CA . PRO A 1 173 ? -6.890 0.937 -9.086 1.00 98.19 173 PRO A CA 1
ATOM 1358 C C . PRO A 1 173 ? -6.114 1.645 -7.970 1.00 98.19 173 PRO A C 1
ATOM 1360 O O . PRO A 1 173 ? -4.966 1.306 -7.672 1.00 98.19 173 PRO A O 1
ATOM 1363 N N . GLN A 1 174 ? -6.754 2.628 -7.331 1.00 97.69 174 GLN A N 1
ATOM 1364 C CA . GLN A 1 174 ? -6.159 3.369 -6.219 1.00 97.69 174 GLN A CA 1
ATOM 1365 C C . GLN A 1 174 ? -7.055 3.355 -4.983 1.00 97.69 174 GLN A C 1
ATOM 1367 O O . GLN A 1 174 ? -8.277 3.499 -5.073 1.00 97.69 174 GLN A O 1
ATOM 1372 N N . VAL A 1 175 ? -6.428 3.241 -3.817 1.00 98.19 175 VAL A N 1
ATOM 1373 C CA . VAL A 1 175 ? -7.082 3.384 -2.512 1.00 98.19 175 VAL A CA 1
ATOM 1374 C C . VAL A 1 175 ? -6.303 4.349 -1.633 1.00 98.19 175 VAL A C 1
ATOM 1376 O O . VAL A 1 175 ? -5.104 4.547 -1.827 1.00 98.19 175 VAL A O 1
ATOM 1379 N N . ALA A 1 176 ? -6.970 4.923 -0.637 1.00 97.75 176 ALA A N 1
ATOM 1380 C CA . ALA A 1 176 ? -6.318 5.684 0.418 1.00 97.75 176 ALA A CA 1
ATOM 1381 C C . ALA A 1 176 ? -6.454 4.972 1.764 1.00 97.75 176 ALA A C 1
ATOM 1383 O O . ALA A 1 176 ? -7.509 4.416 2.076 1.00 97.75 176 ALA A O 1
ATOM 1384 N N . VAL A 1 177 ? -5.396 5.018 2.568 1.00 97.75 177 VAL A N 1
ATOM 1385 C CA . VAL A 1 177 ? -5.352 4.447 3.917 1.00 97.75 177 VAL A CA 1
ATOM 1386 C C . VAL A 1 177 ? -4.954 5.546 4.889 1.00 97.75 177 VAL A C 1
ATOM 1388 O O . VAL A 1 177 ? -3.822 6.023 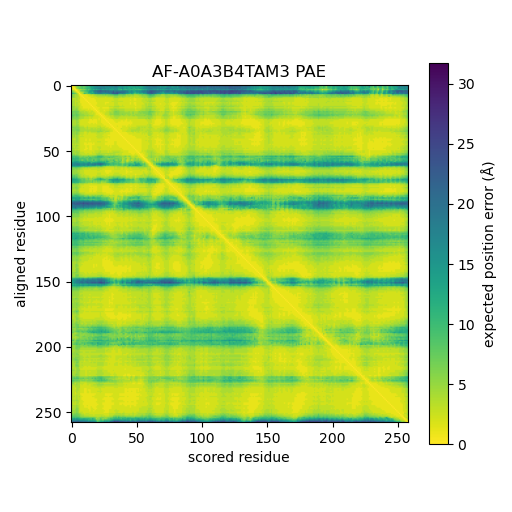4.877 1.00 97.75 177 VAL A O 1
ATOM 1391 N N . PHE A 1 178 ? -5.909 5.959 5.717 1.00 96.12 178 PHE A N 1
ATOM 1392 C CA . PHE A 1 178 ? -5.697 6.922 6.790 1.00 96.12 178 PHE A CA 1
ATOM 1393 C C . PHE A 1 178 ? -5.081 6.201 7.989 1.00 96.12 178 PHE A C 1
ATOM 1395 O O . PHE A 1 178 ? -5.697 5.287 8.536 1.00 96.12 178 PHE A O 1
ATOM 1402 N N . THR A 1 179 ? -3.879 6.604 8.375 1.00 95.62 179 THR A N 1
ATOM 1403 C CA . THR A 1 179 ? -3.134 6.101 9.535 1.00 95.62 179 THR A CA 1
ATOM 1404 C C . THR A 1 179 ? -3.197 7.116 10.678 1.00 95.62 179 THR A C 1
ATOM 1406 O O . THR A 1 179 ? -3.769 8.196 10.515 1.00 95.62 179 THR A O 1
ATOM 1409 N N . LYS A 1 180 ? -2.624 6.771 11.841 1.00 93.75 180 LYS A N 1
ATOM 1410 C CA . LYS A 1 180 ? -2.582 7.626 13.047 1.00 93.75 180 LYS A CA 1
ATOM 1411 C C . LYS A 1 180 ? -3.954 8.151 13.463 1.00 93.75 180 LYS A C 1
ATOM 1413 O O . LYS A 1 180 ? -4.138 9.300 13.863 1.00 93.75 180 LYS A O 1
ATOM 1418 N N . ILE A 1 181 ? -4.964 7.306 13.303 1.00 92.56 181 ILE A N 1
ATOM 1419 C CA . ILE A 1 181 ? -6.348 7.664 13.598 1.00 92.56 181 ILE A CA 1
ATOM 1420 C C . ILE A 1 181 ? -6.565 7.895 15.098 1.00 92.56 181 ILE A C 1
ATOM 1422 O O . ILE A 1 181 ? -7.363 8.740 15.483 1.00 92.56 181 ILE A O 1
ATOM 1426 N N . ASP A 1 182 ? -5.805 7.190 15.926 1.00 90.31 182 ASP A N 1
ATOM 1427 C CA . ASP A 1 182 ? -5.727 7.313 17.379 1.00 90.31 182 ASP A CA 1
ATOM 1428 C C . ASP A 1 182 ? -5.159 8.666 17.841 1.00 90.31 182 ASP A C 1
ATOM 1430 O O . ASP A 1 182 ? -5.548 9.178 18.893 1.00 90.31 182 ASP A O 1
ATOM 1434 N N . GLU A 1 183 ? -4.290 9.283 17.038 1.00 90.88 183 GLU A N 1
ATOM 1435 C CA . GLU A 1 183 ? -3.840 10.664 17.238 1.00 90.88 183 GLU A CA 1
ATOM 1436 C C . GLU A 1 183 ? -4.857 11.674 16.689 1.00 90.88 183 GLU A C 1
ATOM 1438 O O . GLU A 1 183 ? -5.113 12.707 17.304 1.00 90.88 183 GLU A O 1
ATOM 1443 N N . ALA A 1 184 ? -5.445 11.376 15.529 1.00 88.94 184 ALA A N 1
ATOM 1444 C CA . ALA A 1 184 ? -6.329 12.281 14.801 1.00 88.94 184 ALA A CA 1
ATOM 1445 C C . ALA A 1 184 ? -7.703 12.490 15.451 1.00 88.94 184 ALA A C 1
ATOM 1447 O O . ALA A 1 184 ? -8.328 13.530 15.226 1.00 88.94 184 ALA A O 1
ATOM 1448 N N . PHE A 1 185 ? -8.197 11.484 16.176 1.00 87.81 185 PHE A N 1
ATOM 1449 C CA . PHE A 1 185 ? -9.560 11.427 16.697 1.00 87.81 185 PHE A CA 1
ATOM 1450 C C . PHE A 1 185 ? -9.537 10.961 18.163 1.00 87.81 185 PHE A C 1
ATOM 1452 O O . PHE A 1 185 ? -9.378 9.766 18.425 1.00 87.81 185 PHE A O 1
ATOM 1459 N N . PRO A 1 186 ? -9.696 11.869 19.144 1.00 85.50 186 PRO A N 1
ATOM 1460 C CA . PRO A 1 186 ? -9.632 11.530 20.568 1.00 85.50 186 PRO A CA 1
ATOM 1461 C C . PRO A 1 186 ? -10.581 10.401 20.998 1.00 85.50 186 PRO A C 1
ATOM 1463 O O . PRO A 1 186 ? -10.248 9.607 21.877 1.00 85.50 186 PRO A O 1
ATOM 1466 N N . GLU A 1 187 ? -11.747 10.297 20.363 1.00 85.56 187 GLU A N 1
ATOM 1467 C CA . GLU A 1 187 ? -12.760 9.271 20.619 1.00 85.56 187 GLU A CA 1
ATOM 1468 C C . GLU A 1 187 ? -12.304 7.844 20.267 1.00 85.56 187 GLU A C 1
ATOM 1470 O O . GLU A 1 187 ? -12.831 6.880 20.822 1.00 85.56 187 GLU A O 1
ATOM 1475 N N . ILE A 1 188 ? -11.297 7.692 19.400 1.00 86.19 188 ILE A N 1
ATOM 1476 C CA . ILE A 1 188 ? -10.743 6.384 19.016 1.00 86.19 188 ILE A CA 1
ATOM 1477 C C . ILE A 1 188 ? -9.940 5.760 20.151 1.00 86.19 188 ILE A C 1
ATOM 1479 O O . ILE A 1 188 ? -9.923 4.539 20.281 1.00 86.19 188 ILE A O 1
ATOM 1483 N N . LYS A 1 189 ? -9.344 6.584 21.022 1.00 79.88 189 LYS A N 1
ATOM 1484 C CA . LYS A 1 189 ? -8.656 6.098 22.228 1.00 79.88 189 LYS A CA 1
ATOM 1485 C C . LYS A 1 189 ? -9.612 5.421 23.210 1.00 79.88 189 LYS A C 1
ATOM 1487 O O . LYS A 1 189 ? -9.170 4.605 24.010 1.00 79.88 189 LYS A O 1
ATOM 1492 N N . GLN A 1 190 ? -10.896 5.786 23.178 1.00 81.88 190 GLN A N 1
ATOM 1493 C CA . GLN A 1 190 ? -11.927 5.177 24.019 1.00 81.88 190 GLN A CA 1
ATOM 1494 C C . GLN A 1 190 ? -12.509 3.931 23.354 1.00 81.88 190 GLN A C 1
ATOM 1496 O O . GLN A 1 190 ? -12.604 2.884 23.986 1.00 81.88 190 GLN A O 1
ATOM 1501 N N . ASP A 1 191 ? -12.900 4.052 22.083 1.00 84.31 191 ASP A N 1
ATOM 1502 C CA . ASP A 1 191 ? -13.411 2.942 21.287 1.00 84.31 191 ASP A CA 1
ATOM 1503 C C . ASP A 1 191 ? -13.131 3.184 19.797 1.00 84.31 191 ASP A C 1
ATOM 1505 O O . ASP A 1 191 ? -13.738 4.042 19.141 1.00 84.31 191 ASP A O 1
ATOM 1509 N N . ILE A 1 192 ? -12.225 2.375 19.247 1.00 83.94 192 ILE A N 1
ATOM 1510 C CA . ILE A 1 192 ? -11.803 2.412 17.845 1.00 83.94 192 ILE A CA 1
ATOM 1511 C C . ILE A 1 192 ? -12.956 2.184 16.861 1.00 83.94 192 ILE A C 1
ATOM 1513 O O . ILE A 1 192 ? -12.891 2.622 15.709 1.00 83.94 192 ILE A O 1
ATOM 1517 N N . ARG A 1 193 ? -14.065 1.590 17.312 1.00 83.81 193 ARG A N 1
ATOM 1518 C CA . ARG A 1 193 ? -15.266 1.345 16.499 1.00 83.81 193 ARG A CA 1
ATOM 1519 C C . ARG A 1 193 ? -15.953 2.632 16.055 1.00 83.81 193 ARG A C 1
ATOM 1521 O O . ARG A 1 193 ? -16.664 2.637 15.046 1.00 83.81 193 ARG A O 1
ATOM 1528 N N . ASN A 1 194 ? -15.673 3.749 16.728 1.00 83.06 194 ASN A N 1
ATOM 1529 C CA . ASN A 1 194 ? -16.180 5.070 16.361 1.00 83.06 194 ASN A CA 1
ATOM 1530 C C . ASN A 1 194 ? -15.546 5.656 15.086 1.00 83.06 194 ASN A C 1
ATOM 1532 O O . ASN A 1 194 ? -16.103 6.602 14.520 1.00 83.06 194 ASN A O 1
ATOM 1536 N N . ILE A 1 195 ? -14.460 5.058 14.567 1.00 84.62 195 ILE A N 1
ATOM 1537 C CA . ILE A 1 195 ? -13.692 5.557 13.412 1.00 84.62 195 ILE A CA 1
ATOM 1538 C C . ILE A 1 195 ? -14.554 5.951 12.205 1.00 84.62 195 ILE A C 1
ATOM 1540 O O . ILE A 1 195 ? -14.255 6.926 11.517 1.00 84.62 195 ILE A O 1
ATOM 1544 N N . TYR A 1 196 ? -15.642 5.228 11.927 1.00 75.56 196 TYR A N 1
ATOM 1545 C CA . TYR A 1 196 ? -16.506 5.515 10.777 1.00 75.56 196 TYR A CA 1
ATOM 1546 C C . TYR A 1 196 ? -17.181 6.878 10.846 1.00 75.56 196 TYR A C 1
ATOM 1548 O O . TYR A 1 196 ? -17.306 7.553 9.820 1.00 75.56 196 TYR A O 1
ATOM 1556 N N . LYS A 1 197 ? -17.608 7.282 12.043 1.00 77.69 197 LYS A N 1
ATOM 1557 C CA . LYS A 1 197 ? -18.216 8.594 12.264 1.00 77.69 197 LYS A CA 1
ATOM 1558 C C . LYS A 1 197 ? -17.132 9.668 12.206 1.00 77.69 197 LYS A C 1
ATOM 1560 O O . LYS A 1 197 ? -17.275 10.630 11.452 1.00 77.69 197 LYS A O 1
ATOM 1565 N N . SER A 1 198 ? -16.021 9.434 12.899 1.00 81.44 198 SER A N 1
ATOM 1566 C CA . SER A 1 198 ? -14.909 10.373 13.068 1.00 81.44 198 SER A CA 1
ATOM 1567 C C . SER A 1 198 ? -14.209 10.727 11.757 1.00 81.44 198 SER A C 1
ATOM 1569 O O . SER A 1 198 ? -13.999 11.899 11.442 1.00 81.44 198 SER A O 1
ATOM 1571 N N . LYS A 1 199 ? -13.917 9.731 10.910 1.00 82.88 199 LYS A N 1
ATOM 1572 C CA . LYS A 1 199 ? -13.155 9.968 9.674 1.00 82.88 199 LYS A CA 1
ATOM 1573 C C . LYS A 1 199 ? -13.944 10.671 8.575 1.00 82.88 199 LYS A C 1
ATOM 1575 O O . LYS A 1 199 ? -13.339 11.195 7.640 1.00 82.88 199 LYS A O 1
ATOM 1580 N N . LYS A 1 200 ? -15.281 10.650 8.632 1.00 85.38 200 LYS A N 1
ATOM 1581 C CA . LYS A 1 200 ? -16.157 10.975 7.492 1.00 85.38 200 LYS A CA 1
ATOM 1582 C C . LYS A 1 200 ? -15.861 12.349 6.889 1.00 85.38 200 LYS A C 1
ATOM 1584 O O . LYS A 1 200 ? -15.811 12.470 5.666 1.00 85.38 200 LYS A O 1
ATOM 1589 N N . LEU A 1 201 ? -15.641 13.366 7.725 1.00 85.88 201 LEU A N 1
ATOM 1590 C CA . LEU A 1 201 ? -15.375 14.729 7.259 1.00 85.88 201 LEU A CA 1
ATOM 1591 C C . LEU A 1 201 ? -14.001 14.851 6.583 1.00 85.88 201 LEU A C 1
ATOM 1593 O O . LEU A 1 201 ? -13.923 15.341 5.454 1.00 85.88 201 LEU A O 1
ATOM 1597 N N . LYS A 1 202 ? -12.936 14.354 7.232 1.00 89.44 202 LYS A N 1
ATOM 1598 C CA . LYS A 1 202 ? -11.569 14.366 6.679 1.00 89.44 202 LYS A CA 1
ATOM 1599 C C . LYS A 1 202 ? -11.492 13.555 5.377 1.00 89.44 202 LYS A C 1
ATOM 1601 O O . LYS A 1 202 ? -10.958 14.044 4.385 1.00 89.44 202 LYS A O 1
ATOM 1606 N N . ALA A 1 203 ? -12.118 12.377 5.338 1.00 90.81 203 ALA A N 1
ATOM 1607 C CA . ALA A 1 203 ? -12.199 11.546 4.138 1.00 90.81 203 ALA A CA 1
ATOM 1608 C C . ALA A 1 203 ? -12.956 12.245 2.995 1.00 90.81 203 ALA A C 1
ATOM 1610 O O . ALA A 1 203 ? -12.496 12.211 1.858 1.00 90.81 203 ALA A O 1
ATOM 1611 N N . LYS A 1 204 ? -14.070 12.938 3.283 1.00 91.94 204 LYS A N 1
ATOM 1612 C CA . LYS A 1 204 ? -14.824 13.687 2.263 1.00 91.94 204 LYS A CA 1
ATOM 1613 C C . LYS A 1 204 ? -13.986 14.810 1.657 1.00 91.94 204 LYS A C 1
ATOM 1615 O O . LYS A 1 204 ? -13.959 14.948 0.437 1.00 91.94 204 LYS A O 1
ATOM 1620 N N . LYS A 1 205 ? -13.285 15.585 2.491 1.00 91.56 205 LYS A N 1
ATOM 1621 C CA . LYS A 1 205 ? -12.391 16.659 2.030 1.00 91.56 205 LYS A CA 1
ATOM 1622 C C . LYS A 1 205 ? -11.269 16.098 1.148 1.00 91.56 205 LYS A C 1
ATOM 1624 O O . LYS A 1 205 ? -11.063 16.583 0.040 1.00 91.56 205 LYS A O 1
ATOM 1629 N N . PHE A 1 206 ? -10.612 15.030 1.599 1.00 93.00 206 PHE A N 1
ATOM 1630 C CA . PHE A 1 206 ? -9.569 14.346 0.831 1.00 93.00 206 PHE A CA 1
ATOM 1631 C C . PHE A 1 206 ? -10.087 13.807 -0.508 1.00 93.00 206 PHE A C 1
ATOM 1633 O O . PHE A 1 206 ? -9.461 14.018 -1.545 1.00 93.00 206 PHE A O 1
ATOM 1640 N N . SER A 1 207 ? -11.259 13.167 -0.498 1.00 94.69 207 SER A N 1
ATOM 1641 C CA . SER A 1 207 ? -11.900 12.614 -1.692 1.00 94.69 207 SER A CA 1
ATOM 1642 C C . SER A 1 207 ? -12.130 13.680 -2.762 1.00 94.69 207 SER A C 1
ATOM 1644 O O . SER A 1 207 ? -11.787 13.458 -3.919 1.00 94.69 207 SER A O 1
ATOM 1646 N N . VAL A 1 208 ? -12.636 14.856 -2.373 1.00 93.62 208 VAL A N 1
ATOM 1647 C CA . VAL A 1 208 ? -12.865 15.983 -3.293 1.00 93.62 208 VAL A CA 1
ATOM 1648 C C . VAL A 1 208 ? -11.553 16.512 -3.876 1.00 93.62 208 VAL A C 1
ATOM 1650 O O . VAL A 1 208 ? -11.480 16.764 -5.075 1.00 93.62 208 VAL A O 1
ATOM 1653 N N . ASN A 1 209 ? -10.514 16.652 -3.052 1.00 92.00 209 ASN A N 1
ATOM 1654 C CA . ASN A 1 209 ? -9.277 17.318 -3.463 1.00 92.00 209 ASN A CA 1
ATOM 1655 C C . ASN A 1 209 ? -8.340 16.416 -4.279 1.00 92.00 209 ASN A C 1
ATOM 1657 O O . ASN A 1 209 ? -7.734 16.866 -5.249 1.00 92.00 209 ASN A O 1
ATOM 1661 N N . VAL A 1 210 ? -8.228 15.138 -3.909 1.00 93.44 210 VAL A N 1
ATOM 1662 C CA . VAL A 1 210 ? -7.337 14.173 -4.577 1.00 93.44 210 VAL A CA 1
ATOM 1663 C C . VAL A 1 210 ? -8.078 13.377 -5.653 1.00 93.44 210 VAL A C 1
ATOM 1665 O O . VAL A 1 210 ? -7.485 12.961 -6.648 1.00 93.44 210 VAL A O 1
ATOM 1668 N N . GLY A 1 211 ? -9.391 13.190 -5.497 1.00 94.56 211 GLY A N 1
ATOM 1669 C CA . GLY A 1 211 ? -10.223 12.449 -6.441 1.00 94.56 211 GLY A CA 1
ATOM 1670 C C . GLY A 1 211 ? -10.170 10.930 -6.260 1.00 94.56 211 GLY A C 1
ATOM 1671 O O . GLY A 1 211 ? -10.357 10.210 -7.241 1.00 94.56 211 GLY A O 1
ATOM 1672 N N . ILE A 1 212 ? -9.891 10.445 -5.043 1.00 96.06 212 ILE A N 1
ATOM 1673 C CA . ILE A 1 212 ? -10.098 9.039 -4.651 1.00 96.06 212 ILE A CA 1
ATOM 1674 C C . ILE A 1 212 ? -11.519 8.914 -4.072 1.00 96.06 212 ILE A C 1
ATOM 1676 O O . ILE A 1 212 ? -11.848 9.650 -3.137 1.00 96.06 212 ILE A O 1
ATOM 1680 N N . PRO A 1 213 ? -12.383 8.022 -4.593 1.00 95.38 213 PRO A N 1
ATOM 1681 C CA . PRO A 1 213 ? -13.756 7.867 -4.111 1.00 95.38 213 PRO A CA 1
ATOM 1682 C C . PRO A 1 213 ? -13.843 7.494 -2.627 1.00 95.38 213 PRO A C 1
ATOM 1684 O O . PRO A 1 213 ? -13.022 6.736 -2.121 1.00 95.38 213 PRO A O 1
ATOM 1687 N N . MET A 1 214 ? -14.884 7.960 -1.930 1.00 93.25 214 MET A N 1
ATOM 1688 C CA . MET A 1 214 ? -15.090 7.700 -0.494 1.00 93.25 214 MET A CA 1
ATOM 1689 C C . MET A 1 214 ? -15.101 6.211 -0.115 1.00 93.25 214 MET A C 1
ATOM 1691 O O . MET A 1 214 ? -14.630 5.846 0.961 1.00 93.25 214 MET A O 1
ATOM 1695 N N . ASN A 1 215 ? -15.626 5.347 -0.984 1.00 91.94 215 ASN A N 1
ATOM 1696 C CA . ASN A 1 215 ? -15.646 3.893 -0.794 1.00 91.94 215 ASN A CA 1
ATOM 1697 C C . ASN A 1 215 ? -14.270 3.226 -0.995 1.00 91.94 215 ASN A C 1
ATOM 1699 O O . ASN A 1 215 ? -14.135 2.042 -0.696 1.00 91.94 215 ASN A O 1
ATOM 1703 N N . CYS A 1 216 ? -13.263 3.980 -1.440 1.00 95.88 216 CYS A N 1
ATOM 1704 C CA . CYS A 1 216 ? -11.864 3.570 -1.554 1.00 95.88 216 CYS A CA 1
ATOM 1705 C C . CYS A 1 216 ? -10.971 4.229 -0.480 1.00 95.88 216 CYS A C 1
ATOM 1707 O O . CYS A 1 216 ? -9.748 4.191 -0.603 1.00 95.88 216 CYS A O 1
ATOM 1709 N N . ILE A 1 217 ? -11.559 4.851 0.556 1.00 95.69 217 ILE A N 1
ATOM 1710 C CA . ILE A 1 217 ? -10.830 5.472 1.674 1.00 95.69 217 ILE A CA 1
ATOM 1711 C C . ILE A 1 217 ? -11.027 4.650 2.951 1.00 95.69 217 ILE A C 1
ATOM 1713 O O . ILE A 1 217 ? -12.080 4.668 3.608 1.00 95.69 217 ILE A O 1
ATOM 1717 N N . PHE A 1 218 ? -9.966 3.967 3.353 1.00 95.00 218 PHE A N 1
ATOM 1718 C CA . PHE A 1 218 ? -9.896 3.135 4.545 1.00 95.00 218 PHE A CA 1
ATOM 1719 C C . PHE A 1 218 ? -9.167 3.859 5.674 1.00 95.00 218 PHE A C 1
ATOM 1721 O O . PHE A 1 218 ? -8.548 4.900 5.471 1.00 95.00 218 PHE A O 1
ATOM 1728 N N . ALA A 1 219 ? -9.321 3.349 6.888 1.00 93.94 219 ALA A N 1
ATOM 1729 C CA . ALA A 1 219 ? -8.703 3.909 8.079 1.00 93.94 219 ALA A CA 1
ATOM 1730 C C . ALA A 1 219 ? -8.183 2.759 8.930 1.00 93.94 219 ALA A C 1
ATOM 1732 O O . ALA A 1 219 ? -8.905 1.782 9.122 1.00 93.94 219 ALA A O 1
ATOM 1733 N N . VAL A 1 220 ? -6.952 2.883 9.405 1.00 94.81 220 VAL A N 1
ATOM 1734 C CA . VAL A 1 220 ? -6.263 1.858 10.184 1.00 94.81 220 VAL A CA 1
ATOM 1735 C C . VAL A 1 220 ? -5.524 2.512 11.341 1.00 94.81 220 VAL A C 1
ATOM 1737 O O . VAL A 1 220 ? -4.969 3.604 11.209 1.00 94.81 220 VAL A O 1
ATOM 1740 N N . GLN A 1 221 ? -5.498 1.821 12.474 1.00 94.19 221 GLN A N 1
ATOM 1741 C CA . GLN A 1 221 ? -4.481 2.048 13.489 1.00 94.19 221 GLN A CA 1
ATOM 1742 C C . GLN A 1 221 ? -3.328 1.096 13.181 1.00 94.19 221 GLN A C 1
ATOM 1744 O O . GLN A 1 221 ? -3.551 -0.091 12.953 1.00 94.19 221 GLN A O 1
ATOM 1749 N N . ASN A 1 222 ? -2.111 1.627 13.109 1.00 94.69 222 ASN A N 1
ATOM 1750 C CA . ASN A 1 222 ? -0.922 0.809 12.908 1.00 94.69 222 ASN A CA 1
ATOM 1751 C C . ASN A 1 222 ? -0.371 0.379 14.266 1.00 94.69 222 ASN A C 1
ATOM 1753 O O . ASN A 1 222 ? -0.341 1.184 15.197 1.00 94.69 222 ASN A O 1
ATOM 1757 N N . TYR A 1 223 ? 0.168 -0.835 14.327 1.00 93.62 223 TYR A N 1
ATOM 1758 C CA . TYR A 1 223 ? 1.035 -1.239 15.421 1.00 93.62 223 TYR A CA 1
ATOM 1759 C C . TYR A 1 223 ? 2.320 -0.418 15.378 1.00 93.62 223 TYR A C 1
ATOM 1761 O O . TYR A 1 223 ? 3.062 -0.449 14.390 1.00 93.62 223 TYR A O 1
ATOM 1769 N N . HIS A 1 224 ? 2.561 0.344 16.438 1.00 84.06 224 HIS A N 1
ATOM 1770 C CA . HIS A 1 224 ? 3.716 1.238 16.536 1.00 84.06 224 HIS A CA 1
ATOM 1771 C C . HIS A 1 224 ? 4.292 1.322 17.954 1.00 84.06 224 HIS A C 1
ATOM 1773 O O . HIS A 1 224 ? 5.484 1.587 18.098 1.00 84.06 224 HIS A O 1
ATOM 1779 N N . SER A 1 225 ? 3.480 1.080 18.986 1.00 85.62 225 SER A N 1
ATOM 1780 C CA . SER A 1 225 ? 3.903 1.099 20.395 1.00 85.62 225 SER A CA 1
ATOM 1781 C C . SER A 1 225 ? 3.388 -0.101 21.198 1.00 85.62 225 SER A C 1
ATOM 1783 O O . SER A 1 225 ? 3.859 -0.369 22.303 1.00 85.62 225 SER A O 1
ATOM 1785 N N . GLU A 1 226 ? 2.443 -0.852 20.642 1.00 89.75 226 GLU A N 1
ATOM 1786 C CA . GLU A 1 226 ? 1.797 -1.982 21.284 1.00 89.75 226 GLU A CA 1
ATOM 1787 C C . GLU A 1 226 ? 2.720 -3.210 21.343 1.00 89.75 226 GLU A C 1
ATOM 1789 O O . GLU A 1 226 ? 3.411 -3.552 20.383 1.00 89.75 226 GLU A O 1
ATOM 1794 N N . MET A 1 227 ? 2.693 -3.921 22.475 1.00 88.81 227 MET A N 1
ATOM 1795 C CA . MET A 1 227 ? 3.487 -5.145 22.682 1.00 88.81 227 MET A CA 1
ATOM 1796 C C . MET A 1 227 ? 2.769 -6.419 22.215 1.00 88.81 227 MET A C 1
ATOM 1798 O O . MET A 1 227 ? 3.402 -7.453 21.991 1.00 88.81 227 MET A O 1
ATOM 1802 N N . HIS A 1 228 ? 1.445 -6.356 22.065 1.00 92.5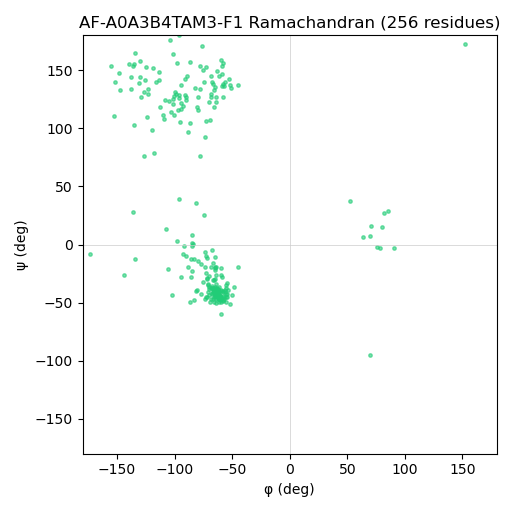6 228 HIS A N 1
ATOM 1803 C CA . HIS A 1 228 ? 0.587 -7.482 21.713 1.00 92.56 228 HIS A CA 1
ATOM 1804 C C . HIS A 1 228 ? -0.426 -7.076 20.645 1.00 92.56 228 HIS A C 1
ATOM 1806 O O . HIS A 1 228 ? -0.786 -5.906 20.530 1.00 92.56 228 HIS A O 1
ATOM 1812 N N . LEU A 1 229 ? -0.898 -8.063 19.881 1.00 94.19 229 LEU A N 1
ATOM 1813 C CA . LEU A 1 229 ? -1.977 -7.854 18.922 1.00 94.19 229 LEU A CA 1
ATOM 1814 C C . LEU A 1 229 ? -3.300 -7.574 19.648 1.00 94.19 229 LEU A C 1
ATOM 1816 O O . LEU A 1 229 ? -3.587 -8.148 20.699 1.00 94.19 229 LEU A O 1
ATOM 1820 N N . HIS A 1 230 ? -4.119 -6.720 19.047 1.00 92.88 230 HIS A N 1
ATOM 1821 C CA . HIS A 1 230 ? -5.441 -6.331 19.499 1.00 92.88 230 HIS A CA 1
ATOM 1822 C C . HIS A 1 230 ? -6.477 -6.618 18.408 1.00 92.88 230 HIS A C 1
ATOM 1824 O O . HIS A 1 230 ? -6.339 -6.183 17.266 1.00 92.88 230 HIS A O 1
ATOM 1830 N N . ASN A 1 231 ? -7.561 -7.309 18.767 1.00 91.62 231 ASN A N 1
ATOM 1831 C CA . ASN A 1 231 ? -8.546 -7.792 17.794 1.00 91.62 231 ASN A CA 1
ATOM 1832 C C . ASN A 1 231 ? -9.172 -6.680 16.945 1.00 91.62 231 ASN A C 1
ATOM 1834 O O . ASN A 1 231 ? -9.357 -6.868 15.744 1.00 91.62 231 ASN A O 1
ATOM 1838 N N . ASP A 1 232 ? -9.483 -5.527 17.535 1.00 91.38 232 ASP A N 1
ATOM 1839 C CA . ASP A 1 232 ? -10.083 -4.430 16.775 1.00 91.38 232 ASP A CA 1
ATOM 1840 C C . ASP A 1 232 ? -9.072 -3.782 15.799 1.00 91.38 232 ASP A C 1
ATOM 1842 O O . ASP A 1 232 ? -9.437 -3.427 14.677 1.00 91.38 232 ASP A O 1
ATOM 1846 N N . ILE A 1 233 ? -7.786 -3.702 16.169 1.00 93.38 233 ILE A N 1
ATOM 1847 C CA . ILE A 1 233 ? -6.722 -3.198 15.282 1.00 93.38 233 ILE A CA 1
ATOM 1848 C C . ILE A 1 233 ? -6.506 -4.188 14.129 1.00 93.38 233 ILE A C 1
ATOM 1850 O O . ILE A 1 233 ? -6.519 -3.797 12.960 1.00 93.38 233 ILE A O 1
ATOM 1854 N N . ASP A 1 234 ? -6.413 -5.483 14.447 1.00 95.00 234 ASP A N 1
ATOM 1855 C CA . ASP A 1 234 ? -6.310 -6.560 13.458 1.00 95.00 234 ASP A CA 1
ATOM 1856 C C . ASP A 1 234 ? -7.469 -6.522 12.460 1.00 95.00 234 ASP A C 1
ATOM 1858 O O . ASP A 1 234 ? -7.253 -6.674 11.259 1.00 95.00 234 ASP A O 1
ATOM 1862 N N . THR A 1 235 ? -8.693 -6.286 12.944 1.00 94.12 235 THR A N 1
ATOM 1863 C CA . THR A 1 235 ? -9.897 -6.203 12.106 1.00 94.12 235 THR A CA 1
ATOM 1864 C C . THR A 1 235 ? -9.781 -5.071 11.083 1.00 94.12 235 THR A C 1
ATOM 1866 O O . THR A 1 235 ? -10.066 -5.279 9.904 1.00 94.12 235 THR A O 1
ATOM 1869 N N . LEU A 1 236 ? -9.311 -3.885 11.490 1.00 94.12 236 LEU A N 1
ATOM 1870 C CA . LEU A 1 236 ? -9.112 -2.766 10.562 1.00 94.12 236 LEU A CA 1
ATOM 1871 C C . LEU A 1 236 ? -8.039 -3.065 9.514 1.00 94.12 236 LEU A C 1
ATOM 1873 O O . LEU A 1 236 ? -8.237 -2.769 8.331 1.00 94.12 236 LEU A O 1
ATOM 1877 N N . ILE A 1 237 ? -6.914 -3.645 9.939 1.00 96.50 237 ILE A N 1
ATOM 1878 C CA . ILE A 1 237 ? -5.796 -3.985 9.052 1.00 96.50 237 ILE A CA 1
ATOM 1879 C C . ILE A 1 237 ? -6.233 -5.044 8.035 1.00 96.50 237 ILE A C 1
ATOM 1881 O O . ILE A 1 237 ? -6.045 -4.843 6.836 1.00 96.50 237 ILE A O 1
ATOM 1885 N N . LEU A 1 238 ? -6.851 -6.139 8.487 1.00 97.12 238 LEU A N 1
ATOM 1886 C CA . LEU A 1 238 ? -7.255 -7.259 7.632 1.00 97.12 238 LEU A CA 1
ATOM 1887 C C . LEU A 1 238 ? -8.373 -6.876 6.664 1.00 97.12 238 LEU A C 1
ATOM 1889 O O . LEU A 1 238 ? -8.275 -7.189 5.480 1.00 97.12 238 LEU A O 1
ATOM 1893 N N . SER A 1 239 ? -9.384 -6.135 7.121 1.00 95.12 239 SER A N 1
ATOM 1894 C CA . SER A 1 239 ? -10.466 -5.656 6.253 1.00 95.12 239 SER A CA 1
ATOM 1895 C C . SER A 1 239 ? -9.943 -4.703 5.176 1.00 95.12 239 SER A C 1
ATOM 1897 O O . SER A 1 239 ? -10.312 -4.806 4.003 1.00 95.12 239 SER A O 1
ATOM 1899 N N . THR A 1 240 ? -9.013 -3.812 5.537 1.00 96.75 240 THR A N 1
ATOM 1900 C CA . THR A 1 240 ? -8.330 -2.932 4.576 1.00 96.75 240 THR A CA 1
ATOM 1901 C C . THR A 1 240 ? -7.481 -3.735 3.588 1.00 96.75 240 THR A C 1
ATOM 1903 O O . THR A 1 240 ? -7.589 -3.523 2.380 1.00 96.75 240 THR A O 1
ATOM 1906 N N . LEU A 1 241 ? -6.680 -4.693 4.067 1.00 98.19 241 LEU A N 1
ATOM 1907 C CA . LEU A 1 241 ? -5.838 -5.539 3.218 1.00 98.19 241 LEU A CA 1
ATOM 1908 C C . LEU A 1 241 ? -6.670 -6.386 2.251 1.00 98.19 241 LEU A C 1
ATOM 1910 O O . LEU A 1 241 ? -6.349 -6.441 1.068 1.00 98.19 241 LEU A O 1
ATOM 1914 N N . ARG A 1 242 ? -7.777 -6.976 2.712 1.00 97.19 242 ARG A N 1
ATOM 1915 C CA . ARG A 1 242 ? -8.722 -7.708 1.860 1.00 97.19 242 ARG A CA 1
ATOM 1916 C C . ARG A 1 242 ? -9.222 -6.846 0.705 1.00 97.19 242 ARG A C 1
ATOM 1918 O O . ARG A 1 242 ? -9.265 -7.313 -0.428 1.00 97.19 242 ARG A O 1
ATOM 1925 N N . ARG A 1 243 ? -9.594 -5.587 0.969 1.00 96.94 243 ARG A N 1
ATOM 1926 C CA . ARG A 1 243 ? -10.058 -4.651 -0.072 1.00 96.94 243 ARG A CA 1
ATOM 1927 C C . ARG A 1 243 ? -8.945 -4.286 -1.053 1.00 96.94 243 ARG A C 1
ATOM 1929 O O . ARG A 1 243 ? -9.205 -4.242 -2.251 1.00 96.94 243 ARG A O 1
ATOM 1936 N N . ILE A 1 244 ? -7.727 -4.063 -0.554 1.00 98.62 244 ILE A N 1
ATOM 1937 C CA . ILE A 1 244 ? -6.537 -3.816 -1.382 1.00 98.62 244 ILE A CA 1
ATOM 1938 C C . ILE A 1 244 ? -6.281 -5.005 -2.314 1.00 98.62 244 ILE A C 1
ATOM 1940 O O . ILE A 1 244 ? -6.124 -4.816 -3.518 1.00 98.62 244 ILE A O 1
ATOM 1944 N N . ILE A 1 245 ? -6.281 -6.222 -1.767 1.00 98.50 245 ILE A N 1
ATOM 1945 C CA . ILE A 1 245 ? -6.067 -7.449 -2.537 1.00 98.50 245 ILE A CA 1
ATOM 1946 C C . ILE A 1 245 ? -7.167 -7.620 -3.582 1.00 98.50 245 ILE A C 1
ATOM 1948 O O . ILE A 1 245 ? -6.846 -7.797 -4.747 1.00 98.50 245 ILE A O 1
ATOM 1952 N N . ALA A 1 246 ? -8.441 -7.491 -3.201 1.00 97.69 246 ALA A N 1
ATOM 1953 C CA . ALA A 1 246 ? -9.562 -7.659 -4.125 1.00 97.69 246 ALA A CA 1
ATOM 1954 C C . ALA A 1 246 ? -9.493 -6.690 -5.319 1.00 97.69 246 ALA A C 1
ATOM 1956 O O . ALA A 1 246 ? -9.579 -7.120 -6.463 1.00 97.69 246 ALA A O 1
ATOM 1957 N N . PHE A 1 247 ? -9.270 -5.393 -5.075 1.00 98.00 247 PHE A N 1
ATOM 1958 C CA . PHE A 1 247 ? -9.155 -4.422 -6.167 1.00 98.00 247 PHE A CA 1
ATOM 1959 C C . PHE A 1 247 ? -7.933 -4.672 -7.051 1.00 98.00 247 PHE A C 1
ATOM 1961 O O . PHE A 1 247 ? -8.022 -4.542 -8.271 1.00 98.00 247 PHE A O 1
ATOM 1968 N N . GLY A 1 248 ? -6.794 -5.014 -6.448 1.00 98.00 248 GLY A N 1
ATOM 1969 C CA . G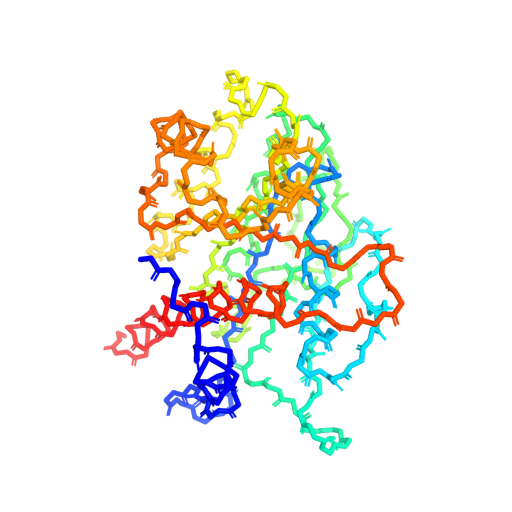LY A 1 248 ? -5.586 -5.329 -7.199 1.00 98.00 248 GLY A CA 1
ATOM 1970 C C . GLY A 1 248 ? -5.735 -6.595 -8.044 1.00 98.00 248 GLY A C 1
ATOM 1971 O O . GLY A 1 248 ? -5.289 -6.613 -9.188 1.00 98.00 248 GLY A O 1
ATOM 1972 N N . ASP A 1 249 ? -6.394 -7.624 -7.513 1.00 97.25 249 ASP A N 1
ATOM 1973 C CA . ASP A 1 249 ? -6.647 -8.885 -8.211 1.00 97.25 249 ASP A CA 1
ATOM 1974 C C . ASP A 1 249 ? -7.617 -8.703 -9.383 1.00 97.25 249 ASP A C 1
ATOM 1976 O O . ASP A 1 249 ? -7.351 -9.183 -10.482 1.00 97.25 249 ASP A O 1
ATOM 1980 N N . ASP A 1 250 ? -8.677 -7.906 -9.210 1.00 96.75 250 ASP A N 1
ATOM 1981 C CA . ASP A 1 250 ? -9.587 -7.538 -10.303 1.00 96.75 250 ASP A CA 1
ATOM 1982 C C . ASP A 1 250 ? -8.839 -6.880 -11.475 1.00 96.75 250 ASP A C 1
ATOM 1984 O O . ASP A 1 250 ? -9.158 -7.116 -12.644 1.00 96.75 250 ASP A O 1
ATOM 1988 N N . PHE A 1 251 ? -7.845 -6.036 -11.182 1.00 96.69 251 PHE A N 1
ATOM 1989 C CA . PHE A 1 251 ? -6.991 -5.436 -12.207 1.00 96.69 251 PHE A CA 1
ATOM 1990 C C . PHE A 1 251 ? -6.032 -6.458 -12.824 1.00 96.69 251 PHE A C 1
ATOM 1992 O O . PHE A 1 251 ? -5.905 -6.512 -14.047 1.00 96.69 251 PHE A O 1
ATOM 1999 N N . LEU A 1 252 ? -5.393 -7.286 -11.998 1.00 94.12 252 LEU A N 1
ATOM 2000 C CA . LEU A 1 252 ? -4.470 -8.331 -12.433 1.00 94.12 252 LEU A CA 1
ATOM 2001 C C . LEU A 1 252 ? -5.141 -9.321 -13.396 1.00 94.12 252 LEU A C 1
ATOM 2003 O O . LEU A 1 252 ? -4.601 -9.618 -14.460 1.00 94.12 252 LEU A O 1
ATOM 2007 N N . ASN A 1 253 ? -6.360 -9.753 -13.074 1.00 91.56 253 ASN A N 1
ATOM 2008 C CA . ASN A 1 253 ? -7.152 -10.662 -13.899 1.00 91.56 253 ASN A CA 1
ATOM 2009 C C . ASN A 1 253 ? -7.531 -10.025 -15.244 1.00 91.56 253 ASN A C 1
ATOM 2011 O O . ASN A 1 253 ? -7.458 -10.686 -16.276 1.00 91.56 253 ASN A O 1
ATOM 2015 N N . LYS A 1 254 ? -7.855 -8.724 -15.268 1.00 90.19 254 LYS A N 1
ATOM 2016 C CA . LYS A 1 254 ? -8.096 -7.990 -16.525 1.00 90.19 254 LYS A CA 1
ATOM 2017 C C . LYS A 1 254 ? -6.847 -7.896 -17.399 1.00 90.19 254 LYS A C 1
ATOM 2019 O O . LYS A 1 254 ? -6.968 -7.980 -18.614 1.00 90.19 254 LYS A O 1
ATOM 2024 N N . GLN A 1 255 ? -5.667 -7.723 -16.801 1.00 82.81 255 GLN A N 1
ATOM 2025 C CA . GLN A 1 255 ? -4.402 -7.702 -17.545 1.00 82.81 255 GLN A CA 1
ATOM 2026 C C . GLN A 1 255 ? -4.088 -9.059 -18.186 1.00 82.81 255 GLN A C 1
ATOM 2028 O O . GLN A 1 255 ? -3.473 -9.084 -19.241 1.00 82.81 255 GLN A O 1
ATOM 2033 N N . ASN A 1 256 ? -4.519 -10.169 -17.580 1.00 78.06 256 ASN A N 1
ATOM 2034 C CA . ASN A 1 256 ? -4.314 -11.513 -18.131 1.00 78.06 256 ASN A CA 1
ATOM 2035 C C . ASN A 1 256 ? -5.272 -11.851 -19.296 1.00 78.06 256 ASN A C 1
ATOM 2037 O O . ASN A 1 256 ? -5.029 -12.816 -20.015 1.00 78.06 256 ASN A O 1
ATOM 2041 N N . MET A 1 257 ? -6.367 -11.100 -19.469 1.00 72.94 257 MET A N 1
ATOM 2042 C CA . MET A 1 257 ? -7.369 -11.318 -20.528 1.00 72.94 257 MET A CA 1
ATOM 2043 C C . MET A 1 257 ? -7.109 -10.508 -21.811 1.00 72.94 257 MET A C 1
ATOM 2045 O O . MET A 1 257 ? -7.819 -10.710 -22.797 1.00 72.94 257 MET A O 1
ATOM 2049 N N . CYS A 1 258 ? -6.140 -9.590 -21.790 1.00 54.88 258 CYS A N 1
ATOM 2050 C CA . CYS A 1 258 ? -5.785 -8.685 -22.888 1.00 54.88 258 CYS A CA 1
ATOM 2051 C C . CYS A 1 258 ? -4.434 -9.069 -23.497 1.00 54.88 258 CYS A C 1
ATOM 2053 O O . CYS A 1 258 ? -4.305 -8.946 -24.734 1.00 54.88 258 CYS A O 1
#

Foldseek 3Di:
DFDLPPCLVVLLVLQLPDDFPDPPAAAEEEEAAAPPLCLQLLVQQLLQLQVQFRDRPGDQDLWFAKDWHAHPDPPHTRRYIYTYHHHHHFLPQPLVLLQLLCQQQLQFAGGDRGDSPHHDDCPDPRGDPDDDNNSHHLA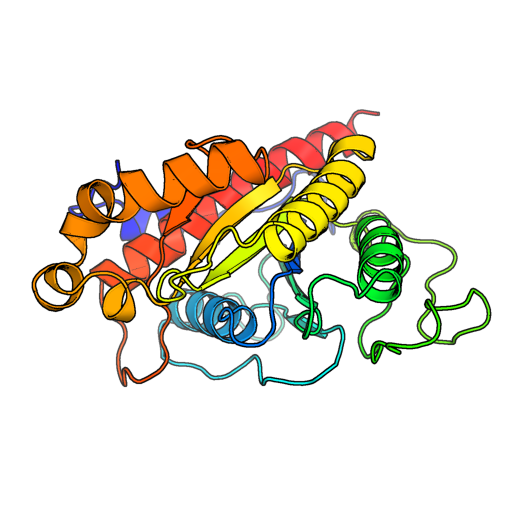YEYRFALQDPPSCVPSRLVSLLSSVVSCVVVVRYYAYEHEPLVNNPVVCVVPVVCSVVRCVVVLVSSCVSNVRDSVRYAYAYGPDPDRHDDSSRSSRSSVNVSVRSVSSSVSSVVVVVD